Protein AF-0000000070920458 (afdb_homodimer)

Secondary structure (DSSP, 8-state):
----------------------EEEEEEEEEEEEEEE-TTS---TT-EEEEE-TT-SS-SEEEE--TTSEEEE--SSSEEEEEEEE-TTS-EEEEEEEEPTTTS----TTTTTS-HHHHHHHHHHHHHHHHHHHHHHHHHHHHHHH-/----------------------EEEEEEEEEEEEEEE-TTS---TT-EEEEE-TT-SS-SEEEE--TTSEEEE--SSSEEEEEEEE-TTS-EEEEEEEEPTTTS----TTTTTS-HHHHHHHHHHHHHHHHHHHHHHHHHHHHHHH-

Solvent-accessible surface area (backbone atoms only — not comparable to full-atom values): 16611 Å² total; per-residue (Å²): 136,82,77,75,76,74,75,73,72,69,72,71,68,64,70,69,72,68,72,70,57,53,42,75,51,63,42,78,40,55,22,43,34,37,37,46,26,36,88,86,64,49,52,63,57,60,28,41,36,38,30,27,44,57,93,47,89,57,65,40,32,44,34,30,23,14,77,85,24,38,45,55,42,64,72,92,65,57,38,54,28,38,40,36,36,49,40,93,89,69,47,57,37,71,48,77,43,79,41,52,79,78,68,53,63,67,73,55,82,85,65,53,67,51,46,68,64,45,42,49,46,45,44,50,45,48,50,50,46,49,52,47,50,51,51,50,51,51,51,52,52,53,52,59,66,74,100,134,83,76,77,76,74,74,73,72,69,72,69,70,65,70,70,73,69,72,68,56,52,42,75,49,65,43,79,41,57,22,43,35,36,37,46,26,37,87,86,64,52,51,62,57,60,29,43,36,39,29,26,45,58,92,47,89,58,66,40,32,44,33,29,23,14,77,84,24,38,46,56,42,64,71,93,64,57,40,54,28,38,40,37,37,48,39,94,87,69,48,58,37,73,47,77,42,77,43,54,80,77,68,53,66,64,71,56,82,83,66,56,70,50,45,70,64,45,42,50,47,45,46,50,46,48,50,50,46,49,50,47,50,52,50,50,51,51,51,52,51,53,53,57,65,73,100

Foldseek 3Di:
DPPPPPPPPPPPPPPPPVVVDDDDADFDWDKDKDADADPVRHAQFQFKKFKADDPGPDGPDIGGQHPVRMDIDADPDFAWMWMKTAHPVGDIDIDIDGGDDPPTPPPPPPPGRQPPVSVVVVVVVVVVVVVVVVVVVVVVVVVVVVD/DPPPPPPPPPPPPPPPPVPPDDDDADDDWDKDKDADADPVRHAQFQFKKFKADDPGPDGPDIGGQHPVRMDIDADPDFAWMWMKTAHPVGDIDIDIDGGDDPPTPPPPVPPGRQPPVSVVVVVVVVVVVVVVVVVVVVVVVVVVVVD

Nearest PDB structures (foldseek):
  5vna-assembly3_C  TM=4.886E-01  e=6.283E-01  Homo sapiens
  4fer-assembly1_A  TM=5.953E-01  e=2.212E+00  Bacillus subtilis subsp. subtilis str. 168
  3q48-assembly1_A  TM=4.975E-01  e=2.781E+00  Pseudomonas aeruginosa
  8fia-assembly1_A-2  TM=7.192E-01  e=8.246E+00  Drosophila melanogaster
  8i4t-assembly1_S  TM=3.198E-01  e=6.559E+00  Severe fever with thrombocytopenia syndrome virus

Sequence (294 aa):
MTALALAFAGSMFAPAASAHALLHEWFEGDAVVVQFHFSDGDRPYFESYRVLGPDDSRPFQTGRINAVGEVSFRPDRPGRWRVTVATEDGHGAEARIDVALGSLAVADPGGAGLSQTARLTAGVGYVLGAFGIVALWRLQRARRSRGMTALALAFAGSMFAPAASAHALLHEWFEGDAVVVQFHFSDGDRPYFESYRVLGPDDSRPFQTGRINAVGEVSFRPDRPGRWRVTVATEDGHGAEARIDVALGSLAVADPGGAGLSQTARLTAGVGYVLGAFGIVALWRLQRARRSRG

Radius of gyration: 30.96 Å; Cα contacts (8 Å, |Δi|>4): 472; chains: 2; bounding box: 95×96×85 Å

Structure (mmCIF, N/CA/C/O backbone):
data_AF-0000000070920458-model_v1
#
loop_
_entity.id
_entity.type
_entity.pdbx_description
1 polymer 'ABC transporter permease'
#
loop_
_atom_site.group_PDB
_atom_site.id
_atom_site.type_symbol
_atom_site.label_atom_id
_atom_site.label_alt_id
_atom_site.label_comp_id
_atom_site.label_asym_id
_atom_site.label_entity_id
_atom_site.label_seq_id
_atom_site.pdbx_PDB_ins_code
_atom_site.Cartn_x
_atom_site.Cartn_y
_atom_site.Cartn_z
_atom_site.occupancy
_atom_site.B_iso_or_equiv
_atom_site.auth_seq_id
_atom_site.auth_comp_id
_atom_site.auth_asym_id
_atom_site.auth_atom_id
_atom_site.pdbx_PDB_model_num
ATOM 1 N N . MET A 1 1 ? 38.219 -45.656 -45.938 1 39.41 1 MET A N 1
ATOM 2 C CA . MET A 1 1 ? 37.438 -45.75 -44.688 1 39.41 1 MET A CA 1
ATOM 3 C C . MET A 1 1 ? 37.25 -44.375 -44.062 1 39.41 1 MET A C 1
ATOM 5 O O . MET A 1 1 ? 38.125 -43.875 -43.344 1 39.41 1 MET A O 1
ATOM 9 N N . THR A 1 2 ? 36.75 -43.375 -44.969 1 48.03 2 THR A N 1
ATOM 10 C CA . THR A 1 2 ? 36.406 -42 -44.625 1 48.03 2 THR A CA 1
ATOM 11 C C . THR A 1 2 ? 35.375 -41.938 -43.5 1 48.03 2 THR A C 1
ATOM 13 O O . THR A 1 2 ? 34.25 -42.438 -43.656 1 48.03 2 THR A O 1
ATOM 16 N N . ALA A 1 3 ? 35.875 -42.031 -42.219 1 47.25 3 ALA A N 1
ATOM 17 C CA . ALA A 1 3 ? 35.094 -41.875 -41 1 47.25 3 ALA A CA 1
ATOM 18 C C . ALA A 1 3 ? 34.312 -40.562 -41 1 47.25 3 ALA A C 1
ATOM 20 O O . ALA A 1 3 ? 34.906 -39.5 -41.094 1 47.25 3 ALA A O 1
ATOM 21 N N . LEU A 1 4 ? 33.125 -40.594 -41.625 1 47.03 4 LEU A N 1
ATOM 22 C CA . LEU A 1 4 ? 32.125 -39.5 -41.5 1 47.03 4 LEU A CA 1
ATOM 23 C C . LEU A 1 4 ? 31.844 -39.219 -40.031 1 47.03 4 LEU A C 1
ATOM 25 O O . LEU A 1 4 ? 31.375 -40.062 -39.281 1 47.03 4 LEU A O 1
ATOM 29 N N . ALA A 1 5 ? 32.719 -38.406 -39.375 1 49.28 5 ALA A N 1
ATOM 30 C CA . ALA A 1 5 ? 32.469 -37.844 -38.062 1 49.28 5 ALA A CA 1
ATOM 31 C C . ALA A 1 5 ? 31.078 -37.188 -38 1 49.28 5 ALA A C 1
ATOM 33 O O . ALA A 1 5 ? 30.812 -36.219 -38.688 1 49.28 5 ALA A O 1
ATOM 34 N N . LEU A 1 6 ? 29.984 -38 -37.844 1 46.66 6 LEU A N 1
ATOM 35 C CA . LEU A 1 6 ? 28.672 -37.469 -37.531 1 46.66 6 LEU A CA 1
ATOM 36 C C . LEU A 1 6 ? 28.719 -36.594 -36.281 1 46.66 6 LEU A C 1
ATOM 38 O O . LEU A 1 6 ? 29.078 -37.062 -35.219 1 46.66 6 LEU A O 1
ATOM 42 N N . ALA A 1 7 ? 29.203 -35.375 -36.438 1 48.03 7 ALA A N 1
ATOM 43 C CA . ALA A 1 7 ? 29.047 -34.344 -35.406 1 48.03 7 ALA A CA 1
ATOM 44 C C . ALA A 1 7 ? 27.609 -34.344 -34.875 1 48.03 7 ALA A C 1
ATOM 46 O O . ALA A 1 7 ? 26.656 -34.094 -35.594 1 48.03 7 ALA A O 1
ATOM 47 N N . PHE A 1 8 ? 27.344 -35.344 -33.906 1 46.91 8 PHE A N 1
ATOM 48 C CA . PHE A 1 8 ? 26.109 -35.281 -33.125 1 46.91 8 PHE A CA 1
ATOM 49 C C . PHE A 1 8 ? 25.938 -33.875 -32.562 1 46.91 8 PHE A C 1
ATOM 51 O O . PHE A 1 8 ? 26.688 -33.469 -31.688 1 46.91 8 PHE A O 1
ATOM 58 N N . ALA A 1 9 ? 25.578 -32.906 -33.406 1 47.91 9 ALA A N 1
ATOM 59 C CA . ALA A 1 9 ? 25.078 -31.625 -32.875 1 47.91 9 ALA A CA 1
ATOM 60 C C . ALA A 1 9 ? 24.078 -31.875 -31.734 1 47.91 9 ALA A C 1
ATOM 62 O O . ALA A 1 9 ? 22.969 -32.344 -31.969 1 47.91 9 ALA A O 1
ATOM 63 N N . GLY A 1 10 ? 24.609 -32.469 -30.641 1 45.69 10 GLY A N 1
ATOM 64 C CA . GLY A 1 10 ? 23.75 -32.438 -29.469 1 45.69 10 GLY A CA 1
ATOM 65 C C . GLY A 1 10 ? 22.922 -31.156 -29.375 1 45.69 10 GLY A C 1
ATOM 66 O O . GLY A 1 10 ? 23.469 -30.047 -29.281 1 45.69 10 GLY A O 1
ATOM 67 N N . SER A 1 11 ? 21.812 -31.062 -30.156 1 46.69 11 SER A N 1
ATOM 68 C CA . SER A 1 11 ? 20.812 -30.047 -29.891 1 46.69 11 SER A CA 1
ATOM 69 C C . SER A 1 11 ? 20.656 -29.812 -28.391 1 46.69 11 SER A C 1
ATOM 71 O O . SER A 1 11 ? 20.203 -30.703 -27.656 1 46.69 11 SER A O 1
ATOM 73 N N . MET A 1 12 ? 21.688 -29.25 -27.797 1 47.66 12 MET A N 1
ATOM 74 C CA . MET A 1 12 ? 21.438 -28.75 -26.453 1 47.66 12 MET A CA 1
ATOM 75 C C . MET A 1 12 ? 20.047 -28.156 -26.344 1 47.66 12 MET A C 1
ATOM 77 O O . MET A 1 12 ? 19.766 -27.109 -26.938 1 47.66 12 MET A O 1
ATOM 81 N N . PHE A 1 13 ? 19 -28.969 -26.344 1 44.72 13 PHE A N 1
ATOM 82 C CA . PHE A 1 13 ? 17.719 -28.484 -25.891 1 44.72 13 PHE A CA 1
ATOM 83 C C . PHE A 1 13 ? 17.875 -27.516 -24.719 1 44.72 13 PHE A C 1
ATOM 85 O O . PHE A 1 13 ? 18.281 -27.906 -23.625 1 44.72 13 PHE A O 1
ATOM 92 N N . ALA A 1 14 ? 18.391 -26.375 -25 1 50.16 14 ALA A N 1
ATOM 93 C CA . ALA A 1 14 ? 18.188 -25.406 -23.922 1 50.16 14 ALA A CA 1
ATOM 94 C C . ALA A 1 14 ? 16.844 -25.609 -23.25 1 50.16 14 ALA A C 1
ATOM 96 O O . ALA A 1 14 ? 15.812 -25.75 -23.906 1 50.16 14 ALA A O 1
ATOM 97 N N . PRO A 1 15 ? 16.828 -26.281 -22.109 1 46.09 15 PRO A N 1
ATOM 98 C CA . PRO A 1 15 ? 15.516 -26.312 -21.438 1 46.09 15 PRO A CA 1
ATOM 99 C C . PRO A 1 15 ? 14.719 -25.031 -21.688 1 46.09 15 PRO A C 1
ATOM 101 O O . PRO A 1 15 ? 15.297 -23.969 -21.891 1 46.09 15 PRO A O 1
ATOM 104 N N . ALA A 1 16 ? 13.695 -25.047 -22.469 1 44.69 16 ALA A N 1
ATOM 105 C CA . ALA A 1 16 ? 12.719 -23.953 -22.438 1 44.69 16 ALA A CA 1
ATOM 106 C C . ALA A 1 16 ? 12.75 -23.219 -21.109 1 44.69 16 ALA A C 1
ATOM 108 O O . ALA A 1 16 ? 12.641 -23.844 -20.047 1 44.69 16 ALA A O 1
ATOM 109 N N . ALA A 1 17 ? 13.648 -22.422 -20.891 1 47.38 17 ALA A N 1
ATOM 110 C CA . ALA A 1 17 ? 13.422 -21.547 -19.734 1 47.38 17 ALA A CA 1
ATOM 111 C C . ALA A 1 17 ? 11.938 -21.453 -19.406 1 47.38 17 ALA A C 1
ATOM 113 O O . ALA A 1 17 ? 11.172 -20.859 -20.156 1 47.38 17 ALA A O 1
ATOM 114 N N . SER A 1 18 ? 11.234 -22.516 -19.234 1 46.38 18 SER A N 1
ATOM 115 C CA . SER A 1 18 ? 9.859 -22.438 -18.75 1 46.38 18 SER A CA 1
ATOM 116 C C . SER A 1 18 ? 9.617 -21.125 -17.984 1 46.38 18 SER A C 1
ATOM 118 O O . SER A 1 18 ? 10.141 -20.953 -16.891 1 46.38 18 SER A O 1
ATOM 120 N N . ALA A 1 19 ? 9.75 -20.062 -18.625 1 52.66 19 ALA A N 1
ATOM 121 C CA . ALA A 1 19 ? 9.383 -18.797 -18 1 52.66 19 ALA A CA 1
ATOM 122 C C . ALA A 1 19 ? 8.219 -18.984 -17.031 1 52.66 19 ALA A C 1
ATOM 124 O O . ALA A 1 19 ? 7.113 -19.328 -17.438 1 52.66 19 ALA A O 1
ATOM 125 N N . HIS A 1 20 ? 8.508 -19.672 -15.953 1 64.12 20 HIS A N 1
ATOM 126 C CA . HIS A 1 20 ? 7.484 -19.766 -14.922 1 64.12 20 HIS A CA 1
ATOM 127 C C . HIS A 1 20 ? 6.703 -18.469 -14.789 1 64.12 20 HIS A C 1
ATOM 129 O O . HIS A 1 20 ? 7.293 -17.391 -14.609 1 64.12 20 HIS A O 1
ATOM 135 N N . ALA A 1 21 ? 5.648 -18.438 -15.32 1 78.94 21 ALA A N 1
ATOM 136 C CA . ALA A 1 21 ? 4.727 -17.297 -15.352 1 78.94 21 ALA A CA 1
ATOM 137 C C . ALA A 1 21 ? 4.395 -16.828 -13.938 1 78.94 21 ALA A C 1
ATOM 139 O O . ALA A 1 21 ? 4.191 -17.641 -13.031 1 78.94 21 ALA A O 1
ATOM 140 N N . LEU A 1 22 ? 4.727 -15.641 -13.586 1 87.69 22 LEU A N 1
ATOM 141 C CA . LEU A 1 22 ? 4.234 -14.992 -12.383 1 87.69 22 LEU A CA 1
ATOM 142 C C . LEU A 1 22 ? 2.768 -14.602 -12.531 1 87.69 22 LEU A C 1
ATOM 144 O O . LEU A 1 22 ? 2.43 -13.75 -13.359 1 87.69 22 LEU A O 1
ATOM 148 N N . LEU A 1 23 ? 1.897 -15.367 -11.836 1 89.69 23 LEU A N 1
ATOM 149 C CA . LEU A 1 23 ? 0.453 -15.164 -11.859 1 89.69 23 LEU A CA 1
ATOM 150 C C . LEU A 1 23 ? 0.035 -14.133 -10.82 1 89.69 23 LEU A C 1
ATOM 152 O O . LEU A 1 23 ? 0.834 -13.75 -9.961 1 89.69 23 LEU A O 1
ATOM 156 N N . HIS A 1 24 ? -1.209 -13.648 -11.023 1 92.69 24 HIS A N 1
ATOM 157 C CA . HIS A 1 24 ? -1.67 -12.656 -10.055 1 92.69 24 HIS A CA 1
ATOM 158 C C . HIS A 1 24 ? -3.186 -12.711 -9.891 1 92.69 24 HIS A C 1
ATOM 160 O O . HIS A 1 24 ? -3.891 -13.211 -10.773 1 92.69 24 HIS A O 1
ATOM 166 N N . GLU A 1 25 ? -3.629 -12.312 -8.711 1 92.44 25 GLU A N 1
ATOM 167 C CA . GLU A 1 25 ? -5.012 -11.969 -8.391 1 92.44 25 GLU A CA 1
ATOM 168 C C . GLU A 1 25 ? -5.098 -10.648 -7.629 1 92.44 25 GLU A C 1
ATOM 170 O O . GLU A 1 25 ? -4.109 -10.203 -7.047 1 92.44 25 GLU A O 1
ATOM 175 N N . TRP A 1 26 ? -6.277 -10.031 -7.816 1 92.94 26 TRP A N 1
ATOM 176 C CA . TRP A 1 26 ? -6.426 -8.781 -7.082 1 92.94 26 TRP A CA 1
ATOM 177 C C . TRP A 1 26 ? -7.828 -8.648 -6.504 1 92.94 26 TRP A C 1
ATOM 179 O O . TRP A 1 26 ? -8.766 -9.297 -6.984 1 92.94 26 TRP A O 1
ATOM 189 N N . PHE A 1 27 ? -7.914 -7.852 -5.371 1 89.12 27 PHE A N 1
ATOM 190 C CA . PHE A 1 27 ? -9.188 -7.523 -4.734 1 89.12 27 PHE A CA 1
ATOM 191 C C . PHE A 1 27 ? -9.109 -6.168 -4.039 1 89.12 27 PHE A C 1
ATOM 193 O O . PHE A 1 27 ? -8.031 -5.586 -3.918 1 89.12 27 PHE A O 1
ATOM 200 N N . GLU A 1 28 ? -10.211 -5.656 -3.732 1 86.81 28 GLU A N 1
ATOM 201 C CA . GLU A 1 28 ? -10.266 -4.469 -2.887 1 86.81 28 GLU A CA 1
ATOM 202 C C . GLU A 1 28 ? -10.336 -4.844 -1.41 1 86.81 28 GLU A C 1
ATOM 204 O O . GLU A 1 28 ? -11.047 -5.777 -1.037 1 86.81 28 GLU A O 1
ATOM 209 N N . GLY A 1 29 ? -9.508 -4.176 -0.603 1 84.94 29 GLY A N 1
ATOM 210 C CA . GLY A 1 29 ? -9.5 -4.441 0.827 1 84.94 29 GLY A CA 1
ATOM 211 C C . GLY A 1 29 ? -9.148 -3.223 1.657 1 84.94 29 GLY A C 1
ATOM 212 O O . GLY A 1 29 ? -8.742 -2.193 1.115 1 84.94 29 GLY A O 1
ATOM 213 N N . ASP A 1 30 ? -9.312 -3.428 2.973 1 85.94 30 ASP A N 1
ATOM 214 C CA . ASP A 1 30 ? -8.969 -2.342 3.887 1 85.94 30 ASP A CA 1
ATOM 215 C C . ASP A 1 30 ? -7.461 -2.252 4.09 1 85.94 30 ASP A C 1
ATOM 217 O O . ASP A 1 30 ? -6.773 -3.273 4.145 1 85.94 30 ASP A O 1
ATOM 221 N N . ALA A 1 31 ? -7.016 -1.079 4.211 1 93.12 31 ALA A N 1
ATOM 222 C CA . ALA A 1 31 ? -5.605 -0.804 4.477 1 93.12 31 ALA A CA 1
ATOM 223 C C . ALA A 1 31 ? -5.449 0.364 5.445 1 93.12 31 ALA A C 1
ATOM 225 O O . ALA A 1 31 ? -6.375 1.154 5.633 1 93.12 31 ALA A O 1
ATOM 226 N N . VAL A 1 32 ? -4.34 0.34 6.09 1 95.25 32 VAL A N 1
ATOM 227 C CA . VAL A 1 32 ? -3.924 1.526 6.828 1 95.25 32 VAL A CA 1
ATOM 228 C C . VAL A 1 32 ? -3.297 2.539 5.875 1 95.25 32 VAL A C 1
ATOM 230 O O . VAL A 1 32 ? -2.486 2.178 5.02 1 95.25 32 VAL A O 1
ATOM 233 N N . VAL A 1 33 ? -3.734 3.768 6.004 1 94.81 33 VAL A N 1
ATOM 234 C CA . VAL A 1 33 ? -3.189 4.859 5.203 1 94.81 33 VAL A CA 1
ATOM 235 C C . VAL A 1 33 ? -2.547 5.898 6.117 1 94.81 33 VAL A C 1
ATOM 237 O O . VAL A 1 33 ? -3.184 6.391 7.051 1 94.81 33 VAL A O 1
ATOM 240 N N . VAL A 1 34 ? -1.249 6.191 5.875 1 96.69 34 VAL A N 1
ATOM 241 C CA . VAL A 1 34 ? -0.52 7.199 6.641 1 96.69 34 VAL A CA 1
ATOM 242 C C . VAL A 1 34 ? -0.13 8.359 5.727 1 96.69 34 VAL A C 1
ATOM 244 O O . VAL A 1 34 ? 0.408 8.148 4.641 1 96.69 34 VAL A O 1
ATOM 247 N N . GLN A 1 35 ? -0.446 9.555 6.18 1 95 35 GLN A N 1
ATOM 248 C CA . GLN A 1 35 ? -0.041 10.773 5.48 1 95 35 GLN A CA 1
ATOM 249 C C . GLN A 1 35 ? 0.992 11.555 6.289 1 95 35 GLN A C 1
ATOM 251 O O . GLN A 1 35 ? 0.777 11.836 7.469 1 95 35 GLN A O 1
ATOM 256 N N . PHE A 1 36 ? 2.123 11.812 5.617 1 92.38 36 PHE A N 1
ATOM 257 C CA . PHE A 1 36 ? 3.164 12.625 6.23 1 92.38 36 PHE A CA 1
ATOM 258 C C . PHE A 1 36 ? 3.191 14.023 5.613 1 92.38 36 PHE A C 1
ATOM 260 O O . PHE A 1 36 ? 2.955 14.18 4.414 1 92.38 36 PHE A O 1
ATOM 267 N N . HIS A 1 37 ? 3.465 14.953 6.461 1 90.81 37 HIS A N 1
ATOM 268 C CA . HIS A 1 37 ? 3.588 16.312 5.945 1 90.81 37 HIS A CA 1
ATOM 269 C C . HIS A 1 37 ? 4.473 17.172 6.852 1 90.81 37 HIS A C 1
ATOM 271 O O . HIS A 1 37 ? 4.605 16.875 8.039 1 90.81 37 HIS A O 1
ATOM 277 N N . PHE A 1 38 ? 5.109 18.125 6.23 1 89.75 38 PHE A N 1
ATOM 278 C CA . PHE A 1 38 ? 5.855 19.125 6.984 1 89.75 38 PHE A CA 1
ATOM 279 C C . PHE A 1 38 ? 4.918 20.188 7.555 1 89.75 38 PHE A C 1
ATOM 281 O O . PHE A 1 38 ? 3.715 20.172 7.289 1 89.75 38 PHE A O 1
ATOM 288 N N . SER A 1 39 ? 5.523 21.031 8.367 1 86.19 39 SER A N 1
ATOM 289 C CA . SER A 1 39 ? 4.723 22.047 9.039 1 86.19 39 SER A CA 1
ATOM 290 C C . SER A 1 39 ? 4.102 23.016 8.039 1 86.19 39 SER A C 1
ATOM 292 O O . SER A 1 39 ? 3.035 23.578 8.289 1 86.19 39 SER A O 1
ATOM 294 N N . ASP A 1 40 ? 4.668 23.156 6.895 1 87.88 40 ASP A N 1
ATOM 295 C CA . ASP A 1 40 ? 4.168 24.078 5.875 1 87.88 40 ASP A CA 1
ATOM 296 C C . ASP A 1 40 ? 3.174 23.391 4.953 1 87.88 40 ASP A C 1
ATOM 298 O O . ASP A 1 40 ? 2.652 24 4.016 1 87.88 40 ASP A O 1
ATOM 302 N N . GLY A 1 41 ? 2.918 22.094 5.133 1 90.12 41 GLY A N 1
ATOM 303 C CA . GLY A 1 41 ? 1.944 21.359 4.34 1 90.12 41 GLY A CA 1
ATOM 304 C C . GLY A 1 41 ? 2.576 20.531 3.238 1 90.12 41 GLY A C 1
ATOM 305 O O . GLY A 1 41 ? 1.916 19.672 2.643 1 90.12 41 GLY A O 1
ATOM 306 N N . ASP A 1 42 ? 3.879 20.828 3.012 1 91.31 42 ASP A N 1
ATOM 307 C CA . ASP A 1 42 ? 4.578 20.031 2.004 1 91.31 42 ASP A CA 1
ATOM 308 C C . ASP A 1 42 ? 4.672 18.562 2.422 1 91.31 42 ASP A C 1
ATOM 310 O O . ASP A 1 42 ? 4.633 18.25 3.613 1 91.31 42 ASP A O 1
ATOM 314 N N . ARG A 1 43 ? 4.738 17.703 1.396 1 93.75 43 ARG A N 1
ATOM 315 C CA . ARG A 1 43 ? 4.793 16.281 1.668 1 93.75 43 ARG A CA 1
ATOM 316 C C . ARG A 1 43 ? 6.102 15.672 1.168 1 93.75 43 ARG A C 1
ATOM 318 O O . ARG A 1 43 ? 6.668 16.141 0.178 1 93.75 43 ARG A O 1
ATOM 325 N N . PRO A 1 44 ? 6.59 14.648 1.794 1 94.88 44 PRO A N 1
ATOM 326 C CA . PRO A 1 44 ? 7.84 14.008 1.379 1 94.88 44 PRO A CA 1
ATOM 327 C C . PRO A 1 44 ? 7.633 12.969 0.279 1 94.88 44 PRO A C 1
ATOM 329 O O . PRO A 1 44 ? 7.895 11.781 0.489 1 94.88 44 PRO A O 1
ATOM 332 N N . TYR A 1 45 ? 7.262 13.453 -0.886 1 96.12 45 TYR A N 1
ATOM 333 C CA . TYR A 1 45 ? 6.992 12.578 -2.02 1 96.12 45 TYR A CA 1
ATOM 334 C C . TYR A 1 45 ? 8.203 11.711 -2.338 1 96.12 45 TYR A C 1
ATOM 336 O O . TYR A 1 45 ? 9.344 12.188 -2.328 1 96.12 45 TYR A O 1
ATOM 344 N N . PHE A 1 46 ? 7.945 10.422 -2.467 1 97.06 46 PHE A N 1
ATOM 345 C CA . PHE A 1 46 ? 8.891 9.445 -3.014 1 97.06 46 PHE A CA 1
ATOM 346 C C . PHE A 1 46 ? 10.078 9.258 -2.08 1 97.06 46 PHE A C 1
ATOM 348 O O . PHE A 1 46 ? 11.125 8.758 -2.492 1 97.06 46 PHE A O 1
ATOM 355 N N . GLU A 1 47 ? 10.008 9.758 -0.85 1 96.88 47 GLU A N 1
ATOM 356 C CA . GLU A 1 47 ? 11 9.406 0.166 1 96.88 47 GLU A CA 1
ATOM 357 C C . GLU A 1 47 ? 10.805 7.973 0.654 1 96.88 47 GLU A C 1
ATOM 359 O O . GLU A 1 47 ? 9.68 7.453 0.639 1 96.88 47 GLU A O 1
ATOM 364 N N . SER A 1 48 ? 11.875 7.367 1.155 1 97.19 48 SER A N 1
ATOM 365 C CA . SER A 1 48 ? 11.844 5.965 1.556 1 97.19 48 SER A CA 1
ATOM 366 C C . SER A 1 48 ? 11.094 5.777 2.869 1 97.19 48 SER A C 1
ATOM 368 O O . SER A 1 48 ? 11.188 6.621 3.766 1 97.19 48 SER A O 1
ATOM 370 N N . TYR A 1 49 ? 10.391 4.652 2.949 1 98.19 49 TYR A N 1
ATOM 371 C CA . TYR A 1 49 ? 9.75 4.285 4.207 1 98.19 49 TYR A CA 1
ATOM 372 C C . TYR A 1 49 ? 9.898 2.793 4.48 1 98.19 49 TYR A C 1
ATOM 374 O O . TYR A 1 49 ? 10.227 2.021 3.576 1 98.19 49 TYR A O 1
ATOM 382 N N . ARG A 1 50 ? 9.719 2.412 5.73 1 98.38 50 ARG A N 1
ATOM 383 C CA . ARG A 1 50 ? 9.609 1.036 6.203 1 98.38 50 ARG A CA 1
ATOM 384 C C . ARG A 1 50 ? 8.391 0.867 7.109 1 98.38 50 ARG A C 1
ATOM 386 O O . ARG A 1 50 ? 8.07 1.757 7.902 1 98.38 50 ARG A O 1
ATOM 393 N N . VAL A 1 51 ? 7.746 -0.242 6.934 1 98.75 51 VAL A N 1
ATOM 394 C CA . VAL A 1 51 ? 6.664 -0.646 7.824 1 98.75 51 VAL A CA 1
ATOM 395 C C . VAL A 1 51 ? 7.09 -1.862 8.641 1 98.75 51 VAL A C 1
ATOM 397 O O . VAL A 1 51 ? 7.48 -2.889 8.078 1 98.75 51 VAL A O 1
ATOM 400 N N . LEU A 1 52 ? 7.02 -1.727 9.961 1 98.62 52 LEU A N 1
ATOM 401 C CA . LEU A 1 52 ? 7.332 -2.824 10.867 1 98.62 52 LEU A CA 1
ATOM 402 C C . LEU A 1 52 ? 6.086 -3.277 11.625 1 98.62 52 LEU A C 1
ATOM 404 O O . LEU A 1 52 ? 5.348 -2.453 12.164 1 98.62 52 LEU A O 1
ATOM 408 N N . GLY A 1 53 ? 5.852 -4.59 11.547 1 97.75 53 GLY A N 1
ATOM 409 C CA . GLY A 1 53 ? 4.754 -5.145 12.336 1 97.75 53 GLY A CA 1
ATOM 410 C C . GLY A 1 53 ? 5.074 -5.258 13.812 1 97.75 53 GLY A C 1
ATOM 411 O O . GLY A 1 53 ? 6.207 -5.008 14.227 1 97.75 53 GLY A O 1
ATOM 412 N N . PRO A 1 54 ? 3.965 -5.652 14.57 1 97.44 54 PRO A N 1
ATOM 413 C CA . PRO A 1 54 ? 4.176 -5.82 16 1 97.44 54 PRO A CA 1
ATOM 414 C C . PRO A 1 54 ? 5.332 -6.766 16.328 1 97.44 54 PRO A C 1
ATOM 416 O O . PRO A 1 54 ? 5.363 -7.895 15.836 1 97.44 54 PRO A O 1
ATOM 419 N N . ASP A 1 55 ? 6.391 -6.281 17.031 1 95.56 55 ASP A N 1
ATOM 420 C CA . ASP A 1 55 ? 7.512 -7.051 17.562 1 95.56 55 ASP A CA 1
ATOM 421 C C . ASP A 1 55 ? 8.453 -7.5 16.453 1 95.56 55 ASP A C 1
ATOM 423 O O . ASP A 1 55 ? 9.273 -8.398 16.656 1 95.56 55 ASP A O 1
ATOM 427 N N . ASP A 1 56 ? 8.219 -6.988 15.32 1 96.81 56 ASP A N 1
ATOM 428 C CA . ASP A 1 56 ? 9.102 -7.363 14.219 1 96.81 56 ASP A CA 1
ATOM 429 C C . ASP A 1 56 ? 10.406 -6.57 14.266 1 96.81 56 ASP A C 1
ATOM 431 O O . ASP A 1 56 ? 10.406 -5.383 14.594 1 96.81 56 ASP A O 1
ATOM 435 N N . SER A 1 57 ? 11.461 -7.176 13.852 1 96.56 57 SER A N 1
ATOM 436 C CA . SER A 1 57 ? 12.742 -6.504 13.68 1 96.56 57 SER A CA 1
ATOM 437 C C . SER A 1 57 ? 13.023 -6.234 12.203 1 96.56 57 SER A C 1
ATOM 439 O O . SER A 1 57 ? 13.828 -5.363 11.867 1 96.56 57 SER A O 1
ATOM 441 N N . ARG A 1 58 ? 12.422 -7.062 11.398 1 97.5 58 ARG A N 1
ATOM 442 C CA . ARG A 1 58 ? 12.547 -6.859 9.953 1 97.5 58 ARG A CA 1
ATOM 443 C C . ARG A 1 58 ? 11.289 -6.203 9.383 1 97.5 58 ARG A C 1
ATOM 445 O O . ARG A 1 58 ? 10.18 -6.484 9.828 1 97.5 58 ARG A O 1
ATOM 452 N N . PRO A 1 59 ? 11.508 -5.434 8.383 1 98.56 59 PRO A N 1
ATOM 453 C CA . PRO A 1 59 ? 10.344 -4.738 7.836 1 98.56 59 PRO A CA 1
ATOM 454 C C . PRO A 1 59 ? 9.344 -5.695 7.184 1 98.56 59 PRO A C 1
ATOM 456 O O . PRO A 1 59 ? 9.742 -6.66 6.531 1 98.56 59 PRO A O 1
ATOM 459 N N . PHE A 1 60 ? 8.109 -5.5 7.457 1 98.38 60 PHE A N 1
ATOM 460 C CA . PHE A 1 60 ? 6.969 -6.133 6.805 1 98.38 60 PHE A CA 1
ATOM 461 C C . PHE A 1 60 ? 6.828 -5.645 5.371 1 98.38 60 PHE A C 1
ATOM 463 O O . PHE A 1 60 ? 6.449 -6.41 4.48 1 98.38 60 PHE A O 1
ATOM 470 N N . GLN A 1 61 ? 7.117 -4.363 5.133 1 98.44 61 GLN A N 1
ATOM 471 C CA . GLN A 1 61 ? 6.957 -3.666 3.859 1 98.44 61 GLN A CA 1
ATOM 472 C C . GLN A 1 61 ? 7.938 -2.504 3.744 1 98.44 61 GLN A C 1
ATOM 474 O O . GLN A 1 61 ? 8.156 -1.771 4.711 1 98.44 61 GLN A O 1
ATOM 479 N N . THR A 1 62 ? 8.531 -2.346 2.541 1 98.56 62 THR A N 1
ATOM 480 C CA . THR A 1 62 ? 9.344 -1.175 2.232 1 98.56 62 THR A CA 1
ATOM 481 C C . THR A 1 62 ? 8.906 -0.542 0.914 1 98.56 62 THR A C 1
ATOM 483 O O . THR A 1 62 ? 8.344 -1.219 0.053 1 98.56 62 THR A O 1
ATOM 486 N N . GLY A 1 63 ? 9.117 0.735 0.8 1 98.31 63 GLY A N 1
ATOM 487 C CA . GLY A 1 63 ? 8.773 1.465 -0.409 1 98.31 63 GLY A CA 1
ATOM 488 C C . GLY A 1 63 ? 9.117 2.939 -0.337 1 98.31 63 GLY A C 1
ATOM 489 O O . GLY A 1 63 ? 10 3.338 0.43 1 98.31 63 GLY A O 1
ATOM 490 N N . ARG A 1 64 ? 8.523 3.654 -1.29 1 98.25 64 ARG A N 1
ATOM 491 C CA . ARG A 1 64 ? 8.586 5.113 -1.29 1 98.25 64 ARG A CA 1
ATOM 492 C C . ARG A 1 64 ? 7.199 5.723 -1.13 1 98.25 64 ARG A C 1
ATOM 494 O O . ARG A 1 64 ? 6.219 5.191 -1.653 1 98.25 64 ARG A O 1
ATOM 501 N N . ILE A 1 65 ? 7.18 6.781 -0.362 1 98 65 ILE A N 1
ATOM 502 C CA . ILE A 1 65 ? 5.926 7.523 -0.267 1 98 65 ILE A CA 1
ATOM 503 C C . ILE A 1 65 ? 5.41 7.848 -1.667 1 98 65 ILE A C 1
ATOM 505 O O . ILE A 1 65 ? 6.18 8.25 -2.541 1 98 65 ILE A O 1
ATOM 509 N N . ASN A 1 66 ? 4.113 7.648 -1.878 1 98.19 66 ASN A N 1
ATOM 510 C CA . ASN A 1 66 ? 3.602 7.664 -3.244 1 98.19 66 ASN A CA 1
ATOM 511 C C . ASN A 1 66 ? 3.391 9.094 -3.748 1 98.19 66 ASN A C 1
ATOM 513 O O . ASN A 1 66 ? 3.754 10.055 -3.07 1 98.19 66 ASN A O 1
ATOM 517 N N . ALA A 1 67 ? 2.803 9.234 -4.93 1 97.56 67 ALA A N 1
ATOM 518 C CA . ALA A 1 67 ? 2.727 10.492 -5.664 1 97.56 67 ALA A CA 1
ATOM 519 C C . ALA A 1 67 ? 1.737 11.453 -5.008 1 97.56 67 ALA A C 1
ATOM 521 O O . ALA A 1 67 ? 1.706 12.641 -5.332 1 97.56 67 ALA A O 1
ATOM 522 N N . VAL A 1 68 ? 0.925 10.914 -4.094 1 95.38 68 VAL A N 1
ATOM 523 C CA . VAL A 1 68 ? -0.009 11.805 -3.414 1 95.38 68 VAL A CA 1
ATOM 524 C C . VAL A 1 68 ? 0.385 11.938 -1.946 1 95.38 68 VAL A C 1
ATOM 526 O O . VAL A 1 68 ? -0.401 12.43 -1.13 1 95.38 68 VAL A O 1
ATOM 529 N N . GLY A 1 69 ? 1.547 11.414 -1.578 1 95.88 69 GLY A N 1
ATOM 530 C CA . GLY A 1 69 ? 2.113 11.648 -0.26 1 95.88 69 GLY A CA 1
ATOM 531 C C . GLY A 1 69 ? 1.617 10.664 0.786 1 95.88 69 GLY A C 1
ATOM 532 O O . GLY A 1 69 ? 1.49 11.016 1.962 1 95.88 69 GLY A O 1
ATOM 533 N N . GLU A 1 70 ? 1.311 9.43 0.349 1 96.44 70 GLU A N 1
ATOM 534 C CA . GLU A 1 70 ? 0.725 8.453 1.266 1 96.44 70 GLU A CA 1
ATOM 535 C C . GLU A 1 70 ? 1.55 7.172 1.309 1 96.44 70 GLU A C 1
ATOM 537 O O . GLU A 1 70 ? 2.203 6.812 0.326 1 96.44 70 GLU A O 1
ATOM 542 N N . VAL A 1 71 ? 1.573 6.574 2.488 1 98.06 71 VAL A N 1
ATOM 543 C CA . VAL A 1 71 ? 1.953 5.18 2.67 1 98.06 71 VAL A CA 1
ATOM 544 C C . VAL A 1 71 ? 0.712 4.34 2.961 1 98.06 71 VAL A C 1
ATOM 546 O O . VAL A 1 71 ? -0.068 4.664 3.859 1 98.06 71 VAL A O 1
ATOM 549 N N . SER A 1 72 ? 0.512 3.332 2.17 1 97.56 72 SER A N 1
ATOM 550 C CA . SER A 1 72 ? -0.57 2.4 2.469 1 97.56 72 SER A CA 1
ATOM 551 C C . SER A 1 72 ? -0.036 0.991 2.703 1 97.56 72 SER A C 1
ATOM 553 O O . SER A 1 72 ? 0.909 0.561 2.037 1 97.56 72 SER A O 1
ATOM 555 N N . PHE A 1 73 ? -0.633 0.292 3.684 1 97.62 73 PHE A N 1
ATOM 556 C CA . PHE A 1 73 ? -0.279 -1.099 3.941 1 97.62 73 PHE A CA 1
ATOM 557 C C . PHE A 1 73 ? -1.443 -1.844 4.582 1 97.62 73 PHE A C 1
ATOM 559 O O . PHE A 1 73 ? -2.291 -1.235 5.238 1 97.62 73 PHE A O 1
ATOM 566 N N . ARG A 1 74 ? -1.411 -3.127 4.355 1 95.31 74 ARG A N 1
ATOM 567 C CA . ARG A 1 74 ? -2.412 -4.004 4.957 1 95.31 74 ARG A CA 1
ATOM 568 C C . ARG A 1 74 ? -1.795 -4.867 6.051 1 95.31 74 ARG A C 1
ATOM 570 O O . ARG A 1 74 ? -1.055 -5.809 5.766 1 95.31 74 ARG A O 1
ATOM 577 N N . PRO A 1 75 ? -2.195 -4.559 7.277 1 95.88 75 PRO A N 1
ATOM 578 C CA . PRO A 1 75 ? -1.665 -5.387 8.359 1 95.88 75 PRO A CA 1
ATOM 579 C C . PRO A 1 75 ? -2.129 -6.836 8.281 1 95.88 75 PRO A C 1
ATOM 581 O O . PRO A 1 75 ? -3.273 -7.102 7.898 1 95.88 75 PRO A O 1
ATOM 584 N N . ASP A 1 76 ? -1.298 -7.762 8.719 1 93.19 76 ASP A N 1
ATOM 585 C CA . ASP A 1 76 ? -1.684 -9.172 8.703 1 93.19 76 ASP A CA 1
ATOM 586 C C . ASP A 1 76 ? -2.029 -9.656 10.109 1 93.19 76 ASP A C 1
ATOM 588 O O . ASP A 1 76 ? -2.365 -10.828 10.297 1 93.19 76 ASP A O 1
ATOM 592 N N . ARG A 1 77 ? -1.883 -8.766 11.109 1 94.12 77 ARG A N 1
ATOM 593 C CA . ARG A 1 77 ? -2.193 -9.102 12.492 1 94.12 77 ARG A CA 1
ATOM 594 C C . ARG A 1 77 ? -2.438 -7.836 13.32 1 94.12 77 ARG A C 1
ATOM 596 O O . ARG A 1 77 ? -1.992 -6.75 12.945 1 94.12 77 ARG A O 1
ATOM 603 N N . PRO A 1 78 ? -3.182 -8.031 14.414 1 93.44 78 PRO A N 1
ATOM 604 C CA . PRO A 1 78 ? -3.363 -6.887 15.305 1 93.44 78 PRO A CA 1
ATOM 605 C C . PRO A 1 78 ? -2.092 -6.52 16.062 1 93.44 78 PRO A C 1
ATOM 607 O O . PRO A 1 78 ? -1.161 -7.328 16.141 1 93.44 78 PRO A O 1
ATOM 610 N N . GLY A 1 79 ? -2.057 -5.266 16.609 1 96.31 79 GLY A N 1
ATOM 611 C CA . GLY A 1 79 ? -0.938 -4.812 17.422 1 96.31 79 GLY A CA 1
ATOM 612 C C . GLY A 1 79 ? -0.393 -3.467 17 1 96.31 79 GLY A C 1
ATOM 613 O O . GLY A 1 79 ? -1.017 -2.766 16.203 1 96.31 79 GLY A O 1
ATOM 614 N N . ARG A 1 80 ? 0.736 -3.102 17.625 1 96.75 80 ARG A N 1
ATOM 615 C CA . ARG A 1 80 ? 1.353 -1.811 17.328 1 96.75 80 ARG A CA 1
ATOM 616 C C . ARG A 1 80 ? 2.25 -1.897 16.109 1 96.75 80 ARG A C 1
ATOM 618 O O . ARG A 1 80 ? 3.225 -2.654 16.094 1 96.75 80 ARG A O 1
ATOM 625 N N . TRP A 1 81 ? 1.905 -1.199 15.133 1 97.75 81 TRP A N 1
ATOM 626 C CA . TRP A 1 81 ? 2.688 -1.101 13.906 1 97.75 81 TRP A CA 1
ATOM 627 C C . TRP A 1 81 ? 3.445 0.221 13.844 1 97.75 81 TRP A C 1
ATOM 629 O O . TRP A 1 81 ? 2.988 1.23 14.391 1 97.75 81 TRP A O 1
ATOM 639 N N . ARG A 1 82 ? 4.586 0.164 13.195 1 98.06 82 ARG A N 1
ATOM 640 C CA . ARG A 1 82 ? 5.406 1.362 13.055 1 98.06 82 ARG A CA 1
ATOM 641 C C . ARG A 1 82 ? 5.695 1.651 11.586 1 98.06 82 ARG A C 1
ATOM 643 O O . ARG A 1 82 ? 6.09 0.755 10.836 1 98.06 82 ARG A O 1
ATOM 650 N N . VAL A 1 83 ? 5.41 2.844 11.18 1 98.12 83 VAL A N 1
ATOM 651 C CA . VAL A 1 83 ? 5.812 3.346 9.867 1 98.12 83 VAL A CA 1
ATOM 652 C C . VAL A 1 83 ? 6.91 4.395 10.031 1 98.12 83 VAL A C 1
ATOM 654 O O . VAL A 1 83 ? 6.688 5.445 10.641 1 98.12 83 VAL A O 1
ATOM 657 N N . THR A 1 84 ? 8.07 4.098 9.492 1 96.94 84 THR A N 1
ATOM 658 C CA . THR A 1 84 ? 9.203 5.012 9.609 1 96.94 84 THR A CA 1
ATOM 659 C C . THR A 1 84 ? 9.562 5.617 8.258 1 96.94 84 THR A C 1
ATOM 661 O O . THR A 1 84 ? 9.555 4.922 7.242 1 96.94 84 THR A O 1
ATOM 664 N N . VAL A 1 85 ? 9.758 6.898 8.266 1 96.38 85 VAL A N 1
ATOM 665 C CA . VAL A 1 85 ? 10.172 7.637 7.074 1 96.38 85 VAL A CA 1
ATOM 666 C C . VAL A 1 85 ? 11.539 8.266 7.297 1 96.38 85 VAL A C 1
ATOM 668 O O . VAL A 1 85 ? 11.805 8.836 8.359 1 96.38 85 VAL A O 1
ATOM 671 N N . ALA A 1 86 ? 12.367 8.039 6.383 1 87.56 86 ALA A N 1
ATOM 672 C CA . ALA A 1 86 ? 13.664 8.703 6.336 1 87.56 86 ALA A CA 1
ATOM 673 C C . ALA A 1 86 ? 13.781 9.602 5.109 1 87.56 86 ALA A C 1
ATOM 675 O O . ALA A 1 86 ? 13.75 9.125 3.975 1 87.56 86 ALA A O 1
ATOM 676 N N . THR A 1 87 ? 13.961 10.891 5.391 1 86.5 87 THR A N 1
ATOM 677 C CA . THR A 1 87 ? 14.102 11.789 4.254 1 86.5 87 THR A CA 1
ATOM 678 C C . THR A 1 87 ? 15.57 11.938 3.857 1 86.5 87 THR A C 1
ATOM 680 O O . THR A 1 87 ? 16.469 11.688 4.668 1 86.5 87 THR A O 1
ATOM 683 N N . GLU A 1 88 ? 15.75 12.297 2.645 1 83.19 88 GLU A N 1
ATOM 684 C CA . GLU A 1 88 ? 17.094 12.484 2.113 1 83.19 88 GLU A CA 1
ATOM 685 C C . GLU A 1 88 ? 17.859 13.547 2.9 1 83.19 88 GLU A C 1
ATOM 687 O O . GLU A 1 88 ? 19.078 13.461 3.047 1 83.19 88 GLU A O 1
ATOM 692 N N . ASP A 1 89 ? 17.234 14.539 3.428 1 79.81 89 ASP A N 1
ATOM 693 C CA . ASP A 1 89 ? 17.891 15.633 4.141 1 79.81 89 ASP A CA 1
ATOM 694 C C . ASP A 1 89 ? 18.078 15.289 5.613 1 79.81 89 ASP A C 1
ATOM 696 O O . ASP A 1 89 ? 18.516 16.141 6.402 1 79.81 89 ASP A O 1
ATOM 700 N N . GLY A 1 90 ? 17.797 14.117 5.992 1 76.94 90 GLY A N 1
ATOM 701 C CA . GLY A 1 90 ? 18.109 13.641 7.328 1 76.94 90 GLY A CA 1
ATOM 702 C C . GLY A 1 90 ? 16.953 13.75 8.297 1 76.94 90 GLY A C 1
ATOM 703 O O . GLY A 1 90 ? 17.047 13.336 9.453 1 76.94 90 GLY A O 1
ATOM 704 N N . HIS A 1 91 ? 15.742 14.312 7.762 1 79.38 91 HIS A N 1
ATOM 705 C CA . HIS A 1 91 ? 14.555 14.297 8.617 1 79.38 91 HIS A CA 1
ATOM 706 C C . HIS A 1 91 ? 13.898 12.922 8.633 1 79.38 91 HIS A C 1
ATOM 708 O O . HIS A 1 91 ? 14.047 12.148 7.68 1 79.38 91 HIS A O 1
ATOM 714 N N . GLY A 1 92 ? 13.438 12.57 9.859 1 84.38 92 GLY A N 1
ATOM 715 C CA . GLY A 1 92 ? 12.719 11.312 9.992 1 84.38 92 GLY A CA 1
ATOM 716 C C . GLY A 1 92 ? 11.484 11.422 10.867 1 84.38 92 GLY A C 1
ATOM 717 O O . GLY A 1 92 ? 11.273 12.438 11.531 1 84.38 92 GLY A O 1
ATOM 718 N N . ALA A 1 93 ? 10.594 10.516 10.586 1 90.88 93 ALA A N 1
ATOM 719 C CA . ALA A 1 93 ? 9.391 10.391 11.406 1 90.88 93 ALA A CA 1
ATOM 720 C C . ALA A 1 93 ? 9.008 8.922 11.602 1 90.88 93 ALA A C 1
ATOM 722 O O . ALA A 1 93 ? 9.383 8.062 10.805 1 90.88 93 ALA A O 1
ATOM 723 N N . GLU A 1 94 ? 8.414 8.742 12.711 1 93.88 94 GLU A N 1
ATOM 724 C CA . GLU A 1 94 ? 7.812 7.438 12.984 1 93.88 94 GLU A CA 1
ATOM 725 C C . GLU A 1 94 ? 6.348 7.578 13.391 1 93.88 94 GLU A C 1
ATOM 727 O O . GLU A 1 94 ? 6.027 8.297 14.336 1 93.88 94 GLU A O 1
ATOM 732 N N . ALA A 1 95 ? 5.531 7.004 12.617 1 95.69 95 ALA A N 1
ATOM 733 C CA . ALA A 1 95 ? 4.129 6.867 12.992 1 95.69 95 ALA A CA 1
ATOM 734 C C . ALA A 1 95 ? 3.875 5.539 13.703 1 95.69 95 ALA A C 1
ATOM 736 O O . ALA A 1 95 ? 4.266 4.48 13.203 1 95.69 95 ALA A O 1
ATOM 737 N N . ARG A 1 96 ? 3.277 5.586 14.844 1 96.56 96 ARG A N 1
ATOM 738 C CA . ARG A 1 96 ? 2.871 4.391 15.57 1 96.56 96 ARG A CA 1
ATOM 739 C C . ARG A 1 96 ? 1.36 4.195 15.508 1 96.56 96 ARG A C 1
ATOM 741 O O . ARG A 1 96 ? 0.598 5.078 15.914 1 96.56 96 ARG A O 1
ATOM 748 N N . ILE A 1 97 ? 1 3.061 14.984 1 95.75 97 ILE A N 1
ATOM 749 C CA . ILE A 1 97 ? -0.406 2.783 14.711 1 95.75 97 ILE A CA 1
ATOM 750 C C . ILE A 1 97 ? -0.845 1.533 15.469 1 95.75 97 ILE A C 1
ATOM 752 O O . ILE A 1 97 ? -0.256 0.462 15.305 1 95.75 97 ILE A O 1
ATOM 756 N N . ASP A 1 98 ? -1.9 1.692 16.25 1 94.12 98 ASP A N 1
ATOM 757 C CA . ASP A 1 98 ? -2.467 0.526 16.922 1 94.12 98 ASP A CA 1
ATOM 758 C C . ASP A 1 98 ? -3.59 -0.093 16.094 1 94.12 98 ASP A C 1
ATOM 760 O O . ASP A 1 98 ? -4.66 0.5 15.938 1 94.12 98 ASP A O 1
ATOM 764 N N . VAL A 1 99 ? -3.273 -1.208 15.508 1 93.44 99 VAL A N 1
ATOM 765 C CA . VAL A 1 99 ? -4.262 -1.947 14.734 1 93.44 99 VAL A CA 1
ATOM 766 C C . VAL A 1 99 ? -5.047 -2.881 15.648 1 93.44 99 VAL A C 1
ATOM 768 O O . VAL A 1 99 ? -4.465 -3.707 16.359 1 93.44 99 VAL A O 1
ATOM 771 N N . ALA A 1 100 ? -6.348 -2.664 15.617 1 85.06 100 ALA A N 1
ATOM 772 C CA . ALA A 1 100 ? -7.219 -3.436 16.5 1 85.06 100 ALA A CA 1
ATOM 773 C C . ALA A 1 100 ? -7.52 -4.812 15.906 1 85.06 100 ALA A C 1
ATOM 775 O O . ALA A 1 100 ? -7.438 -5.004 14.695 1 85.06 100 ALA A O 1
ATOM 776 N N . LEU A 1 101 ? -7.828 -5.648 16.844 1 72.19 101 LEU A N 1
ATOM 777 C CA . LEU A 1 101 ? -8.32 -6.949 16.406 1 72.19 101 LEU A CA 1
ATOM 778 C C . LEU A 1 101 ? -9.602 -6.801 15.586 1 72.19 101 LEU A C 1
ATOM 780 O O . LEU A 1 101 ? -10.508 -6.059 15.977 1 72.19 101 LEU A O 1
ATOM 784 N N . GLY A 1 102 ? -9.703 -7.391 14.375 1 63.44 102 GLY A N 1
ATOM 785 C CA . GLY A 1 102 ? -10.922 -7.367 13.586 1 63.44 102 GLY A CA 1
ATOM 786 C C . GLY A 1 102 ? -10.992 -6.188 12.633 1 63.44 102 GLY A C 1
ATOM 787 O O . GLY A 1 102 ? -11.891 -6.117 11.789 1 63.44 102 GLY A O 1
ATOM 788 N N . SER A 1 103 ? -10.289 -5.199 12.82 1 56.72 103 SER A N 1
ATOM 789 C CA . SER A 1 103 ? -10.383 -4.008 11.984 1 56.72 103 SER A CA 1
ATOM 790 C C . SER A 1 103 ? -10.016 -4.312 10.539 1 56.72 103 SER A C 1
ATOM 792 O O . SER A 1 103 ? -10.555 -3.701 9.617 1 56.72 103 SER A O 1
ATOM 794 N N . LEU A 1 104 ? -9.016 -5.059 10.367 1 57.38 104 LEU A N 1
ATOM 795 C CA . LEU A 1 104 ? -8.578 -5.281 8.992 1 57.38 104 LEU A CA 1
ATOM 796 C C . LEU A 1 104 ? -9.039 -6.645 8.492 1 57.38 104 LEU A C 1
ATOM 798 O O . LEU A 1 104 ? -8.828 -7.664 9.156 1 57.38 104 LEU A O 1
ATOM 802 N N . ALA A 1 105 ? -10.32 -6.613 7.805 1 44 105 ALA A N 1
ATOM 803 C CA . ALA A 1 105 ? -10.797 -7.848 7.18 1 44 105 ALA A CA 1
ATOM 804 C C . ALA A 1 105 ? -9.672 -8.531 6.402 1 44 105 ALA A C 1
ATOM 806 O O . ALA A 1 105 ? -9.109 -7.945 5.477 1 44 105 ALA A O 1
ATOM 807 N N . VAL A 1 106 ? -8.953 -9.227 7.102 1 38.97 106 VAL A N 1
ATOM 808 C CA . VAL A 1 106 ? -8.102 -10.141 6.344 1 38.97 106 VAL A CA 1
ATOM 809 C C . VAL A 1 106 ? -8.898 -10.766 5.199 1 38.97 106 VAL A C 1
ATOM 811 O O . VAL A 1 106 ? -9.898 -11.445 5.434 1 38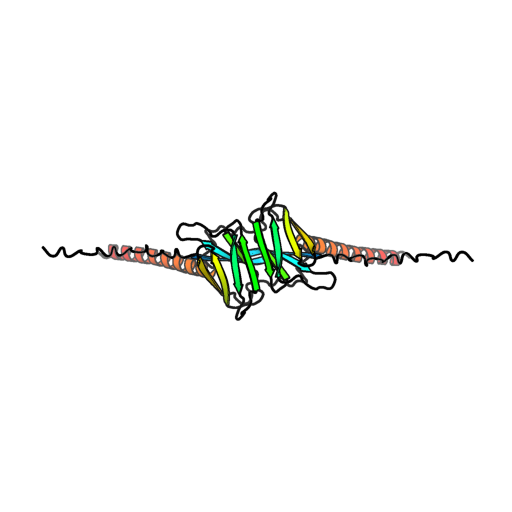.97 106 VAL A O 1
ATOM 814 N N . ALA A 1 107 ? -8.945 -10.211 4.07 1 36.06 107 ALA A N 1
ATO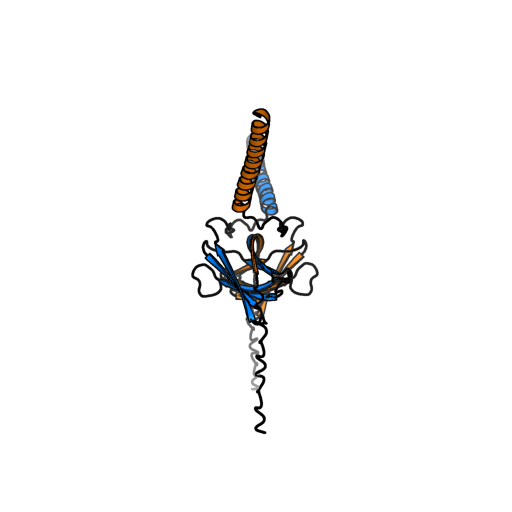M 815 C CA . ALA A 1 107 ? -9.609 -10.945 2.996 1 36.06 107 ALA A CA 1
ATOM 816 C C . ALA A 1 107 ? -9.211 -12.414 3.002 1 36.06 107 ALA A C 1
ATOM 818 O O . ALA A 1 107 ? -8.023 -12.742 3.029 1 36.06 107 ALA A O 1
ATOM 819 N N . ASP A 1 108 ? -9.977 -13.258 3.584 1 30.41 108 ASP A N 1
ATOM 820 C CA . ASP A 1 108 ? -9.789 -14.68 3.309 1 30.41 108 ASP A CA 1
ATOM 821 C C . ASP A 1 108 ? -9.477 -14.922 1.834 1 30.41 108 ASP A C 1
ATOM 823 O O . ASP A 1 108 ? -10.227 -14.492 0.954 1 30.41 108 ASP A O 1
ATOM 827 N N . PRO A 1 109 ? -8.195 -15.156 1.478 1 32.72 109 PRO A N 1
ATOM 828 C CA . PRO A 1 109 ? -7.855 -15.477 0.089 1 32.72 109 PRO A CA 1
ATOM 829 C C . PRO A 1 109 ? -8.953 -16.266 -0.622 1 32.72 109 PRO A C 1
ATOM 831 O O . PRO A 1 109 ? -8.93 -16.391 -1.849 1 32.72 109 PRO A O 1
ATOM 834 N N . GLY A 1 110 ? -9.641 -17.203 -0.053 1 30.09 110 GLY A N 1
ATOM 835 C CA . GLY A 1 110 ? -10.57 -18.094 -0.742 1 30.09 110 GLY A CA 1
ATOM 836 C C . GLY A 1 110 ? -11.742 -17.344 -1.368 1 30.09 110 GLY A C 1
ATOM 837 O O . GLY A 1 110 ? -12.43 -17.891 -2.236 1 30.09 110 GLY A O 1
ATOM 838 N N . GLY A 1 111 ? -12.367 -16.438 -0.669 1 28.88 111 GLY A N 1
ATOM 839 C CA . GLY A 1 111 ? -13.664 -15.922 -1.08 1 28.88 111 GLY A CA 1
ATOM 840 C C . GLY A 1 111 ? -13.57 -14.766 -2.062 1 28.88 111 GLY A C 1
ATOM 841 O O . GLY A 1 111 ? -14.578 -14.328 -2.613 1 28.88 111 GLY A O 1
ATOM 842 N N . ALA A 1 112 ? -12.648 -13.961 -1.82 1 38.12 112 ALA A N 1
ATOM 843 C CA . ALA A 1 112 ? -12.789 -12.625 -2.395 1 38.12 112 ALA A CA 1
ATOM 844 C C . ALA A 1 112 ? -12.453 -12.633 -3.885 1 38.12 112 ALA A C 1
ATOM 846 O O . ALA A 1 112 ? -12.406 -11.578 -4.52 1 38.12 112 ALA A O 1
ATOM 847 N N . GLY A 1 113 ? -11.883 -13.641 -4.332 1 34.75 113 GLY A N 1
ATOM 848 C CA . GLY A 1 113 ? -11.594 -13.5 -5.75 1 34.75 113 GLY A CA 1
ATOM 849 C C . GLY A 1 113 ? -12.812 -13.133 -6.574 1 34.75 113 GLY A C 1
ATOM 850 O O . GLY A 1 113 ? -12.727 -12.992 -7.793 1 34.75 113 GLY A O 1
ATOM 851 N N . LEU A 1 114 ? -13.984 -13.75 -6.195 1 35.97 114 LEU A N 1
ATOM 852 C CA . LEU A 1 114 ? -15.086 -13.508 -7.121 1 35.97 114 LEU A CA 1
ATOM 853 C C . LEU A 1 114 ? -15.625 -12.086 -6.969 1 35.97 114 LEU A C 1
ATOM 855 O O . LEU A 1 114 ? -16.016 -11.688 -5.875 1 35.97 114 LEU A O 1
ATOM 859 N N . SER A 1 115 ? -15.25 -11.18 -7.738 1 37.66 115 SER A N 1
ATOM 860 C CA . SER A 1 115 ? -15.828 -9.844 -7.809 1 37.66 115 SER A CA 1
ATOM 861 C C . SER A 1 115 ? -17.297 -9.859 -7.41 1 37.66 115 SER A C 1
ATOM 863 O O . SER A 1 115 ? -17.969 -10.891 -7.516 1 37.66 115 SER A O 1
ATOM 865 N N . GLN A 1 116 ? -17.75 -8.922 -6.648 1 37.59 116 GLN A N 1
ATOM 866 C CA . GLN A 1 116 ? -19.172 -8.812 -6.328 1 37.59 116 GLN A CA 1
ATOM 867 C C . GLN A 1 116 ? -20.047 -9.094 -7.555 1 37.59 116 GLN A C 1
ATOM 869 O O . GLN A 1 116 ? -21.062 -9.781 -7.457 1 37.59 116 GLN A O 1
ATOM 874 N N . THR A 1 117 ? -19.609 -8.539 -8.578 1 37.34 117 THR A N 1
ATOM 875 C CA . THR A 1 117 ? -20.297 -8.781 -9.844 1 37.34 117 THR A CA 1
ATOM 876 C C . THR A 1 117 ? -20.203 -10.25 -10.242 1 37.34 117 THR A C 1
ATOM 878 O O . THR A 1 117 ? -21.172 -10.836 -10.727 1 37.34 117 THR A O 1
ATOM 881 N N . ALA A 1 118 ? -19 -10.742 -9.953 1 40.28 118 ALA A N 1
ATOM 882 C CA . ALA A 1 118 ? -18.812 -12.156 -10.266 1 40.28 118 ALA A CA 1
ATOM 883 C C . ALA A 1 118 ? -19.594 -13.047 -9.305 1 40.28 118 ALA A C 1
ATOM 885 O O . ALA A 1 118 ? -20.172 -14.062 -9.711 1 40.28 118 ALA A O 1
ATOM 886 N N . ARG A 1 119 ? -19.625 -12.586 -8.125 1 41.31 119 ARG A N 1
ATOM 887 C CA . ARG A 1 119 ? -20.453 -13.273 -7.137 1 41.31 119 ARG A CA 1
ATOM 888 C C . ARG A 1 119 ? -21.938 -13.133 -7.465 1 41.31 119 ARG A C 1
ATOM 890 O O . ARG A 1 119 ? -22.703 -14.094 -7.34 1 41.31 119 ARG A O 1
ATOM 897 N N . LEU A 1 120 ? -22.219 -11.953 -7.816 1 42.84 120 LEU A N 1
ATOM 898 C CA . LEU A 1 120 ? -23.594 -11.727 -8.242 1 42.84 120 LEU A CA 1
ATOM 899 C C . LEU A 1 120 ? -23.906 -12.508 -9.516 1 42.84 120 LEU A C 1
ATOM 901 O O . LEU A 1 120 ? -24.969 -13.109 -9.633 1 42.84 120 LEU A O 1
ATOM 905 N N . THR A 1 121 ? -22.875 -12.484 -10.336 1 43.22 121 THR A N 1
ATOM 906 C CA . THR A 1 121 ? -23.062 -13.227 -11.578 1 43.22 121 THR A CA 1
ATOM 907 C C . THR A 1 121 ? -23.047 -14.727 -11.32 1 43.22 121 THR A C 1
ATOM 909 O O . THR A 1 121 ? -23.797 -15.484 -11.938 1 43.22 121 THR A O 1
ATOM 912 N N . ALA A 1 122 ? -22.203 -15.039 -10.422 1 43.56 122 ALA A N 1
ATOM 913 C CA . ALA A 1 122 ? -22.172 -16.453 -10.039 1 43.56 122 ALA A CA 1
ATOM 914 C C . ALA A 1 122 ? -23.453 -16.859 -9.328 1 43.56 122 ALA A C 1
ATOM 916 O O . ALA A 1 122 ? -23.938 -17.984 -9.523 1 43.56 122 ALA A O 1
ATOM 917 N N . GLY A 1 123 ? -23.859 -15.953 -8.562 1 45.09 123 GLY A N 1
ATOM 918 C CA . GLY A 1 123 ? -25.141 -16.172 -7.914 1 45.09 123 GLY A CA 1
ATOM 919 C C . GLY A 1 123 ? -26.281 -16.391 -8.898 1 45.09 123 GLY A C 1
ATOM 920 O O . GLY A 1 123 ? -27.078 -17.312 -8.742 1 45.09 123 GLY A O 1
ATOM 921 N N . VAL A 1 124 ? -26.266 -15.477 -9.883 1 50.84 124 VAL A N 1
ATOM 922 C CA . VAL A 1 124 ? -27.281 -15.586 -10.922 1 50.84 124 VAL A CA 1
ATOM 923 C C . VAL A 1 124 ? -27.125 -16.922 -11.656 1 50.84 124 VAL A C 1
ATOM 925 O O . VAL A 1 124 ? -28.109 -17.594 -11.961 1 50.84 124 VAL A O 1
ATOM 928 N N . GLY A 1 125 ? -25.859 -17.234 -11.844 1 46.56 125 GLY A N 1
ATOM 929 C CA . GLY A 1 125 ? -25.578 -18.516 -12.492 1 46.56 125 GLY A CA 1
ATOM 930 C C . GLY A 1 125 ? -26.031 -19.703 -11.664 1 46.56 125 GLY A C 1
ATOM 931 O O . GLY A 1 125 ? -26.594 -20.672 -12.203 1 46.56 125 GLY A O 1
ATOM 932 N N . TYR A 1 126 ? -25.828 -19.578 -10.438 1 50.5 126 TYR A N 1
ATOM 933 C CA . TYR A 1 126 ? -26.203 -20.656 -9.547 1 50.5 126 TYR A CA 1
ATOM 934 C C . TYR A 1 126 ? -27.734 -20.781 -9.453 1 50.5 126 TYR A C 1
ATOM 936 O O . TYR A 1 126 ? -28.266 -21.891 -9.453 1 50.5 126 TYR A O 1
ATOM 944 N N . VAL A 1 127 ? -28.344 -19.688 -9.438 1 54.38 127 VAL A N 1
ATOM 945 C CA . VAL A 1 127 ? -29.797 -19.672 -9.398 1 54.38 127 VAL A CA 1
ATOM 946 C C . VAL A 1 127 ? -30.359 -20.219 -10.711 1 54.38 127 VAL A C 1
ATOM 948 O O . VAL A 1 127 ? -31.266 -21.047 -10.711 1 54.38 127 VAL A O 1
ATOM 951 N N . LEU A 1 128 ? -29.719 -19.719 -11.734 1 56.12 128 LEU A N 1
ATOM 952 C CA . LEU A 1 128 ? -30.156 -20.203 -13.047 1 56.12 128 LEU A CA 1
ATOM 953 C C . LEU A 1 128 ? -29.844 -21.688 -13.211 1 56.12 128 LEU A C 1
ATOM 955 O O . LEU A 1 128 ? -30.641 -22.422 -13.805 1 56.12 128 LEU A O 1
ATOM 959 N N . GLY A 1 129 ? -28.75 -22.031 -12.656 1 53.91 129 GLY A N 1
ATOM 960 C CA . GLY A 1 129 ? -28.391 -23.438 -12.672 1 53.91 129 GLY A CA 1
ATOM 961 C C . GLY A 1 129 ? -29.344 -24.312 -11.867 1 53.91 129 GLY A C 1
ATOM 962 O O . GLY A 1 129 ? -29.766 -25.375 -12.328 1 53.91 129 GLY A O 1
ATOM 963 N N . ALA A 1 130 ? -29.672 -23.781 -10.797 1 59.91 130 ALA A N 1
ATOM 964 C CA . ALA A 1 130 ? -30.594 -24.516 -9.93 1 59.91 130 ALA A CA 1
ATOM 965 C C . ALA A 1 130 ? -31.984 -24.594 -10.562 1 59.91 130 ALA A C 1
ATOM 967 O O . ALA A 1 130 ? -32.625 -25.656 -10.547 1 59.91 130 ALA A O 1
ATOM 968 N N . PHE A 1 131 ? -32.375 -23.469 -11.109 1 58.84 131 PHE A N 1
ATOM 969 C CA . PHE A 1 131 ? -33.656 -23.453 -11.812 1 58.84 131 PHE A CA 1
ATOM 970 C C . PHE A 1 131 ? -33.656 -24.391 -13.008 1 58.84 131 PHE A C 1
ATOM 972 O O . PHE A 1 131 ? -34.625 -25.094 -13.273 1 58.84 131 PHE A O 1
ATOM 979 N N . GLY A 1 132 ? -32.469 -24.391 -13.656 1 56.47 132 GLY A N 1
ATOM 980 C CA . GLY A 1 132 ? -32.312 -25.281 -14.797 1 56.47 132 GLY A CA 1
ATOM 981 C C . GLY A 1 132 ? -32.375 -26.75 -14.414 1 56.47 132 GLY A C 1
ATOM 982 O O . GLY A 1 132 ? -33 -27.547 -15.102 1 56.47 132 GLY A O 1
ATOM 983 N N . ILE A 1 133 ? -31.812 -26.969 -13.328 1 64.38 133 ILE A N 1
ATOM 984 C CA . ILE A 1 133 ? -31.766 -28.344 -12.852 1 64.38 133 ILE A CA 1
ATOM 985 C C . ILE A 1 133 ? -33.156 -28.797 -12.445 1 64.38 133 ILE A C 1
ATOM 987 O O . ILE A 1 133 ? -33.594 -29.906 -12.797 1 64.38 133 ILE A O 1
ATOM 991 N N . VAL A 1 134 ? -33.875 -27.969 -11.805 1 66.38 134 VAL A N 1
ATOM 992 C CA . VAL A 1 134 ? -35.219 -28.266 -11.375 1 66.38 134 VAL A CA 1
ATOM 993 C C . VAL A 1 134 ? -36.125 -28.422 -12.602 1 66.38 134 VAL A C 1
ATOM 995 O O . VAL A 1 134 ? -36.938 -29.344 -12.656 1 66.38 134 VAL A O 1
ATOM 998 N N . ALA A 1 135 ? -35.906 -27.562 -13.57 1 63.16 135 ALA A N 1
ATOM 999 C CA . ALA A 1 135 ? -36.688 -27.594 -14.797 1 63.16 135 ALA A CA 1
ATOM 1000 C C . ALA A 1 135 ? -36.438 -28.891 -15.57 1 63.16 135 ALA A C 1
ATOM 1002 O O . ALA A 1 135 ? -37.406 -29.5 -16.062 1 63.16 135 ALA A O 1
ATOM 1003 N N . LEU A 1 136 ? -35.25 -29.266 -15.508 1 63.97 136 LEU A N 1
ATOM 1004 C CA . LEU A 1 136 ? -34.875 -30.484 -16.219 1 63.97 136 LEU A CA 1
ATOM 1005 C C . LEU A 1 136 ? -35.438 -31.719 -15.5 1 63.97 136 LEU A C 1
ATOM 1007 O O . LEU A 1 136 ? -35.906 -32.656 -16.141 1 63.97 136 LEU A O 1
ATOM 1011 N N . TRP A 1 137 ? -35.438 -31.609 -14.25 1 64.44 137 TRP A N 1
ATOM 1012 C CA . TRP A 1 137 ? -35.969 -32.688 -13.414 1 64.44 137 TRP A CA 1
ATOM 1013 C C . TRP A 1 137 ? -37.469 -32.844 -13.609 1 64.44 137 TRP A C 1
ATOM 1015 O O . TRP A 1 137 ? -38 -33.938 -13.711 1 64.44 137 TRP A O 1
ATOM 1025 N N . ARG A 1 138 ? -38.125 -31.719 -13.742 1 66.62 138 ARG A N 1
ATOM 1026 C CA . ARG A 1 138 ? -39.562 -31.703 -13.93 1 66.62 138 ARG A CA 1
ATOM 1027 C C . ARG A 1 138 ? -39.938 -32.219 -15.312 1 66.62 138 ARG A C 1
ATOM 1029 O O . ARG A 1 138 ? -40.938 -32.906 -15.469 1 66.62 138 ARG A O 1
ATOM 1036 N N . LEU A 1 139 ? -39.062 -31.859 -16.219 1 58.59 139 LEU A N 1
ATOM 1037 C CA . LEU A 1 139 ? -39.281 -32.281 -17.594 1 58.59 139 LEU A CA 1
ATOM 1038 C C . LEU A 1 139 ? -39.094 -33.781 -17.75 1 58.59 139 LEU A C 1
ATOM 1040 O O . LEU A 1 139 ? -39.844 -34.438 -18.469 1 58.59 139 LEU A O 1
ATOM 1044 N N . GLN A 1 140 ? -38.219 -34.219 -16.984 1 62.34 140 GLN A N 1
ATOM 1045 C CA . GLN A 1 140 ? -37.938 -35.656 -17.031 1 62.34 140 GLN A CA 1
ATOM 1046 C C . GLN A 1 140 ? -39.062 -36.438 -16.375 1 62.34 140 GLN A C 1
ATOM 1048 O O . GLN A 1 140 ? -39.438 -37.531 -16.828 1 62.34 140 GLN A O 1
ATOM 1053 N N . ARG A 1 141 ? -39.625 -35.844 -15.383 1 64.75 141 ARG A N 1
ATOM 1054 C CA . ARG A 1 141 ? -40.719 -36.5 -14.688 1 64.75 141 ARG A CA 1
ATOM 1055 C C . ARG A 1 141 ? -42 -36.5 -15.539 1 64.75 141 ARG A C 1
ATOM 1057 O O . ARG A 1 141 ? -42.75 -37.469 -15.531 1 64.75 141 ARG A O 1
ATOM 1064 N N . ALA A 1 142 ? -42.125 -35.469 -16.312 1 61.38 142 ALA A N 1
ATOM 1065 C CA . ALA A 1 142 ? -43.312 -35.344 -17.188 1 61.38 142 ALA A CA 1
ATOM 1066 C C . ALA A 1 142 ? -43.25 -36.375 -18.328 1 61.38 142 ALA A C 1
ATOM 1068 O O . ALA A 1 142 ? -44.281 -36.906 -18.75 1 61.38 142 ALA A O 1
ATOM 1069 N N . ARG A 1 143 ? -42.031 -36.594 -18.641 1 57.72 143 ARG A N 1
ATOM 1070 C CA . ARG A 1 143 ? -41.875 -37.562 -19.719 1 57.72 143 ARG A CA 1
ATOM 1071 C C . ARG A 1 143 ? -42.094 -39 -19.234 1 57.72 143 ARG A C 1
ATOM 1073 O O . ARG A 1 143 ? -42.531 -39.844 -19.984 1 57.72 143 ARG A O 1
ATOM 1080 N N . ARG A 1 144 ? -41.844 -39.125 -17.984 1 61.16 144 ARG A N 1
ATOM 1081 C CA . ARG A 1 144 ? -42.031 -40.469 -17.453 1 61.16 144 ARG A CA 1
ATOM 1082 C C . ARG A 1 144 ? -43.531 -40.781 -17.281 1 61.16 144 ARG A C 1
ATOM 1084 O O . ARG A 1 144 ? -43.938 -41.938 -17.234 1 61.16 144 ARG A O 1
ATOM 1091 N N . SER A 1 145 ? -44.25 -39.656 -17.094 1 55.94 145 SER A N 1
ATOM 1092 C CA . SER A 1 145 ? -45.688 -39.938 -16.906 1 55.94 145 SER A CA 1
ATOM 1093 C C . SER A 1 145 ? -46.375 -40.156 -18.234 1 55.94 145 SER A C 1
ATOM 1095 O O . SER A 1 145 ? -47.469 -40.719 -18.281 1 55.94 145 SER A O 1
ATOM 1097 N N . ARG A 1 146 ? -45.812 -39.656 -19.359 1 58.53 146 ARG A N 1
ATOM 1098 C CA . ARG A 1 146 ? -46.562 -39.812 -20.609 1 58.53 146 ARG A CA 1
ATOM 1099 C C . ARG A 1 146 ? -46.219 -41.125 -21.297 1 58.53 146 ARG A C 1
ATOM 1101 O O . ARG A 1 146 ? -46.812 -41.469 -22.328 1 58.53 146 ARG A O 1
ATOM 1108 N N . GLY A 1 147 ? -45.281 -41.938 -20.719 1 48.31 147 GLY A N 1
ATOM 1109 C CA . GLY A 1 147 ? -45.219 -43.281 -21.297 1 48.31 147 GLY A CA 1
ATOM 1110 C C . GLY A 1 147 ? -45.938 -44.312 -20.453 1 48.31 147 GLY A C 1
ATOM 1111 O O . GLY A 1 147 ? -46.219 -44.094 -19.281 1 48.31 147 GLY A O 1
ATOM 1112 N N . MET B 1 1 ? 49.719 50.438 24.531 1 39.31 1 MET B N 1
ATOM 1113 C CA . MET B 1 1 ? 48.531 50.438 23.688 1 39.31 1 MET B CA 1
ATOM 1114 C C . MET B 1 1 ? 48.188 49.031 23.234 1 39.31 1 MET B C 1
ATOM 1116 O O . MET B 1 1 ? 48.688 48.562 22.203 1 39.31 1 MET B O 1
ATOM 1120 N N . THR B 1 2 ? 48.281 48.031 24.234 1 48.16 2 THR B N 1
ATOM 1121 C CA . THR B 1 2 ? 47.938 46.625 24.078 1 48.16 2 THR B CA 1
ATOM 1122 C C . THR B 1 2 ? 46.531 46.438 23.578 1 48.16 2 THR B C 1
ATOM 1124 O O . THR B 1 2 ? 45.562 46.906 24.219 1 48.16 2 THR B O 1
ATOM 1127 N N . ALA B 1 3 ? 46.375 46.5 22.219 1 47.12 3 ALA B N 1
ATOM 1128 C CA . ALA B 1 3 ? 45.156 46.219 21.469 1 47.12 3 ALA B CA 1
ATOM 1129 C C . ALA B 1 3 ? 44.562 44.875 21.828 1 47.12 3 ALA B C 1
ATOM 1131 O O . ALA B 1 3 ? 45.25 43.844 21.688 1 47.12 3 ALA B O 1
ATOM 1132 N N . LEU B 1 4 ? 43.75 44.844 22.906 1 46.66 4 LEU B N 1
ATOM 1133 C CA . LEU B 1 4 ? 42.906 43.719 23.25 1 46.66 4 LEU B CA 1
ATOM 1134 C C . LEU B 1 4 ? 42.031 43.312 22.062 1 46.66 4 LEU B C 1
ATOM 1136 O O . LEU B 1 4 ? 41.219 44.094 21.562 1 46.66 4 LEU B O 1
ATOM 1140 N N . ALA B 1 5 ? 42.625 42.562 21.125 1 48.88 5 ALA B N 1
ATOM 1141 C CA . ALA B 1 5 ? 41.875 41.906 20.047 1 48.88 5 ALA B CA 1
ATOM 1142 C C . ALA B 1 5 ? 40.688 41.156 20.609 1 48.88 5 ALA B C 1
ATOM 1144 O O . ALA B 1 5 ? 40.844 40.188 21.359 1 48.88 5 ALA B O 1
ATOM 1145 N N . LEU B 1 6 ? 39.562 41.875 20.969 1 46.28 6 LEU B N 1
ATOM 1146 C CA . LEU B 1 6 ? 38.312 41.219 21.281 1 46.28 6 LEU B CA 1
ATOM 1147 C C . LEU B 1 6 ? 37.875 40.312 20.141 1 46.28 6 LEU B C 1
ATOM 1149 O O . LEU B 1 6 ? 37.688 40.75 19.016 1 46.28 6 LEU B O 1
ATOM 1153 N N . ALA B 1 7 ? 38.531 39.156 20.047 1 47.75 7 ALA B N 1
ATOM 1154 C CA . ALA B 1 7 ? 38 38.094 19.203 1 47.75 7 ALA B CA 1
ATOM 1155 C C . ALA B 1 7 ? 36.5 37.938 19.359 1 47.75 7 ALA B C 1
ATOM 1157 O O . ALA B 1 7 ? 36 37.625 20.438 1 47.75 7 ALA B O 1
ATOM 1158 N N . PHE B 1 8 ? 35.719 38.844 18.641 1 47.47 8 PHE B N 1
ATOM 1159 C CA . PHE B 1 8 ? 34.312 38.625 18.484 1 47.47 8 PHE B CA 1
ATOM 1160 C C . PHE B 1 8 ? 34.031 37.188 18.062 1 47.47 8 PHE B C 1
ATOM 1162 O O . PHE B 1 8 ? 34.344 36.812 16.938 1 47.47 8 PHE B O 1
ATOM 1169 N N . ALA B 1 9 ? 34.219 36.219 18.969 1 47.72 9 ALA B N 1
ATOM 1170 C CA . ALA B 1 9 ? 33.656 34.906 18.734 1 47.72 9 ALA B CA 1
ATOM 1171 C C . ALA B 1 9 ? 32.219 35 18.188 1 47.72 9 ALA B C 1
ATOM 1173 O O . ALA B 1 9 ? 31.297 35.406 18.891 1 47.72 9 ALA B O 1
ATOM 1174 N N . GLY B 1 10 ? 32.125 35.594 16.969 1 46.03 10 GLY B N 1
ATOM 1175 C CA . GLY B 1 10 ? 30.844 35.406 16.312 1 46.03 10 GLY B CA 1
ATOM 1176 C C . GLY B 1 10 ? 30.219 34.062 16.594 1 46.03 10 GLY B C 1
ATOM 1177 O O . GLY B 1 10 ? 30.766 33.031 16.234 1 46.03 10 GLY B O 1
ATOM 1178 N N . SER B 1 11 ? 29.609 33.906 17.797 1 47.09 11 SER B N 1
ATOM 1179 C CA . SER B 1 11 ? 28.703 32.781 18 1 47.09 11 SER B CA 1
ATOM 1180 C C . SER B 1 11 ? 27.891 32.5 16.75 1 47.09 11 SER B C 1
ATOM 1182 O O . SER B 1 11 ? 27.078 33.312 16.328 1 47.09 11 SER B O 1
ATOM 1184 N N . MET B 1 12 ? 28.609 32.031 15.734 1 47 12 MET B N 1
ATOM 1185 C CA . MET B 1 12 ? 27.828 31.469 14.648 1 47 12 MET B CA 1
ATOM 1186 C C . MET B 1 12 ? 26.625 30.703 15.195 1 47 12 MET B C 1
ATOM 1188 O O . MET B 1 12 ? 26.766 29.672 15.844 1 47 12 MET B O 1
ATOM 1192 N N . PHE B 1 13 ? 25.609 31.406 15.734 1 44.69 13 PHE B N 1
ATOM 1193 C CA . PHE B 1 13 ? 24.328 30.766 15.922 1 44.69 13 PHE B CA 1
ATOM 1194 C C . PHE B 1 13 ? 24.031 29.797 14.773 1 44.69 13 PHE B C 1
ATOM 1196 O O . PHE B 1 13 ? 23.844 30.219 13.633 1 44.69 13 PHE B O 1
ATOM 1203 N N . ALA B 1 14 ? 24.766 28.734 14.719 1 49.09 14 ALA B N 1
ATOM 1204 C CA . ALA B 1 14 ? 24.172 27.734 13.844 1 49.09 14 ALA B CA 1
ATOM 1205 C C . ALA B 1 14 ? 22.656 27.766 13.898 1 49.09 14 ALA B C 1
ATOM 1207 O O . ALA B 1 14 ? 22.062 27.781 14.984 1 49.09 14 ALA B O 1
ATOM 1208 N N . PRO B 1 15 ? 22 28.438 12.945 1 45.84 15 PRO B N 1
ATOM 1209 C CA . PRO B 1 15 ? 20.547 28.281 13 1 45.84 15 PRO B CA 1
ATOM 1210 C C . PRO B 1 15 ? 20.125 26.922 13.539 1 45.84 15 PRO B C 1
ATOM 1212 O O . PRO B 1 15 ? 20.859 25.938 13.391 1 45.84 15 PRO B O 1
ATOM 1215 N N . ALA B 1 16 ? 19.641 26.797 14.719 1 45.06 16 ALA B N 1
ATOM 1216 C CA . ALA B 1 16 ? 18.891 25.609 15.102 1 45.06 16 ALA B CA 1
ATOM 1217 C C . ALA B 1 16 ? 18.312 24.891 13.875 1 45.06 16 ALA B C 1
ATOM 1219 O O . ALA B 1 16 ? 17.625 25.516 13.062 1 45.06 16 ALA B O 1
ATOM 1220 N N . ALA B 1 17 ? 19.047 24.219 13.188 1 47.28 17 ALA B N 1
ATOM 1221 C CA . ALA B 1 17 ? 18.375 23.34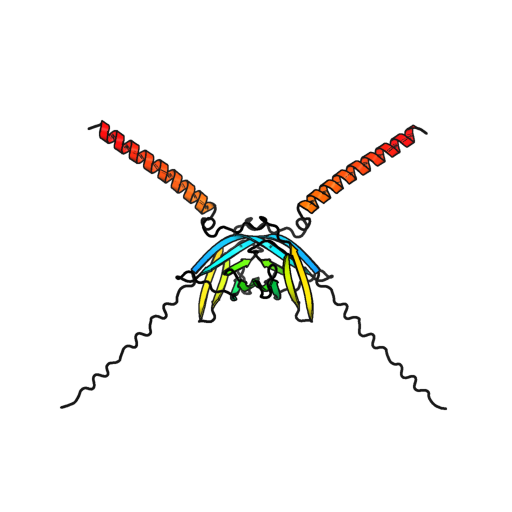4 12.234 1 47.28 17 ALA B CA 1
ATOM 1222 C C . ALA B 1 17 ? 16.938 23.062 12.672 1 47.28 17 ALA B C 1
ATOM 1224 O O . ALA B 1 17 ? 16.719 22.375 13.672 1 47.28 17 ALA B O 1
ATOM 1225 N N . SER B 1 18 ? 16.141 24 12.906 1 46.34 18 SER B N 1
ATOM 1226 C CA . SER B 1 18 ? 14.719 23.734 13.148 1 46.34 18 SER B CA 1
ATOM 1227 C C . SER B 1 18 ? 14.297 22.391 12.555 1 46.34 18 SER B C 1
ATOM 1229 O O . SER B 1 18 ? 14.25 22.234 11.336 1 46.34 18 SER B O 1
ATOM 1231 N N . ALA B 1 19 ? 14.812 21.344 13.047 1 52.69 19 ALA B N 1
ATOM 1232 C CA . ALA B 1 19 ? 14.328 20.031 12.633 1 52.69 19 ALA B CA 1
ATOM 1233 C C . ALA B 1 19 ? 12.836 20.078 12.297 1 52.69 19 ALA B C 1
ATOM 1235 O O . ALA B 1 19 ? 12.008 20.328 13.164 1 52.69 19 ALA B O 1
ATOM 1236 N N . HIS B 1 20 ? 12.531 20.75 11.227 1 64.12 20 HIS B N 1
ATOM 1237 C CA . HIS B 1 20 ? 11.148 20.703 10.773 1 64.12 20 HIS B CA 1
ATOM 1238 C C . HIS B 1 20 ? 10.547 19.312 10.969 1 64.12 20 HIS B C 1
ATOM 1240 O O . HIS B 1 20 ? 11.109 18.312 10.516 1 64.12 20 HIS B O 1
ATOM 1246 N N . ALA B 1 21 ? 9.859 19.188 11.914 1 78.75 21 ALA B N 1
ATOM 1247 C CA . ALA B 1 21 ? 9.18 17.953 12.32 1 78.75 21 ALA B CA 1
ATOM 1248 C C . ALA B 1 21 ? 8.312 17.406 11.188 1 78.75 21 ALA B C 1
ATOM 1250 O O . ALA B 1 21 ? 7.641 18.172 10.492 1 78.75 21 ALA B O 1
ATOM 1251 N N . LEU B 1 22 ? 8.578 16.266 10.711 1 87.56 22 LEU B N 1
ATOM 1252 C CA . LEU B 1 22 ? 7.668 15.539 9.828 1 87.56 22 LEU B CA 1
ATOM 1253 C C . LEU B 1 22 ? 6.484 14.984 10.609 1 87.56 22 LEU B C 1
ATOM 1255 O O . LEU B 1 22 ? 6.652 14.117 11.469 1 87.56 22 LEU B O 1
ATOM 1259 N N . LEU B 1 23 ? 5.312 15.625 10.422 1 89.5 23 LEU B N 1
ATOM 1260 C CA . LEU B 1 23 ? 4.062 15.258 11.078 1 89.5 23 LEU B CA 1
ATOM 1261 C C . LEU B 1 23 ? 3.344 14.156 10.305 1 89.5 23 LEU B C 1
ATOM 1263 O O . LEU B 1 23 ? 3.709 13.852 9.172 1 89.5 23 LEU B O 1
ATOM 1267 N N . HIS B 1 24 ? 2.387 13.531 11.039 1 92.5 24 HIS B N 1
ATOM 1268 C CA . HIS B 1 24 ? 1.658 12.469 10.352 1 92.5 24 HIS B CA 1
ATOM 1269 C C . HIS B 1 24 ? 0.236 12.336 10.883 1 92.5 24 HIS B C 1
ATOM 1271 O O . HIS B 1 24 ? -0.053 12.773 12 1 92.5 24 HIS B O 1
ATOM 1277 N N . GLU B 1 25 ? -0.634 11.867 10.008 1 92.38 25 GLU B N 1
ATOM 1278 C CA . GLU B 1 25 ? -1.964 11.359 10.336 1 92.38 25 GLU B CA 1
ATOM 1279 C C . GLU B 1 25 ? -2.225 10.016 9.648 1 92.38 25 GLU B C 1
ATOM 1281 O O . GLU B 1 25 ? -1.558 9.672 8.672 1 92.38 25 GLU B O 1
ATOM 1286 N N . TRP B 1 26 ? -3.121 9.266 10.336 1 93.06 26 TRP B N 1
ATOM 1287 C CA . TRP B 1 26 ? -3.438 7.984 9.711 1 93.06 26 TRP B CA 1
ATOM 1288 C C . TRP B 1 26 ? -4.926 7.672 9.828 1 93.06 26 TRP B C 1
ATOM 1290 O O . TRP B 1 26 ? -5.609 8.211 10.703 1 93.06 26 TRP B O 1
ATOM 1300 N N . PHE B 1 27 ? -5.422 6.844 8.82 1 89.12 27 PHE B N 1
ATOM 1301 C CA . PHE B 1 27 ? -6.793 6.352 8.828 1 89.12 27 PHE B CA 1
ATOM 1302 C C . PHE B 1 27 ? -6.883 4.996 8.133 1 89.12 27 PHE B C 1
ATOM 1304 O O . PHE B 1 27 ? -5.914 4.543 7.516 1 89.12 27 PHE B O 1
ATOM 1311 N N . GLU B 1 28 ? -7.938 4.34 8.352 1 86.75 28 GLU B N 1
ATOM 1312 C CA . GLU B 1 28 ? -8.234 3.131 7.582 1 86.75 28 GLU B CA 1
ATOM 1313 C C . GLU B 1 28 ? -9 3.459 6.309 1 86.75 28 GLU B C 1
ATOM 1315 O O . GLU B 1 28 ? -9.906 4.297 6.32 1 86.75 28 GLU B O 1
ATOM 1320 N N . GLY B 1 29 ? -8.562 2.881 5.184 1 84.94 29 GLY B N 1
ATOM 1321 C CA . GLY B 1 29 ? -9.227 3.111 3.91 1 84.94 29 GLY B CA 1
ATOM 1322 C C . GLY B 1 29 ? -9.148 1.92 2.975 1 84.94 29 GLY B C 1
ATOM 1323 O O . GLY B 1 29 ? -8.422 0.957 3.244 1 84.94 29 GLY B O 1
ATOM 1324 N N . ASP B 1 30 ? -9.898 2.066 1.888 1 86.12 30 ASP B N 1
ATOM 1325 C CA . ASP B 1 30 ? -9.883 1.007 0.885 1 86.12 30 ASP B CA 1
ATOM 1326 C C . ASP B 1 30 ? -8.633 1.081 0.022 1 86.12 30 ASP B C 1
ATOM 1328 O O . ASP B 1 30 ? -8.156 2.172 -0.301 1 86.12 30 ASP B O 1
ATOM 1332 N N . ALA B 1 31 ? -8.156 -0.032 -0.322 1 93.12 31 ALA B N 1
ATOM 1333 C CA . ALA B 1 31 ? -7 -0.155 -1.202 1 93.12 31 ALA B CA 1
ATOM 1334 C C . ALA B 1 31 ? -7.168 -1.325 -2.168 1 93.12 31 ALA B C 1
ATOM 1336 O O . ALA B 1 31 ? -7.984 -2.221 -1.934 1 93.12 31 ALA B O 1
ATOM 1337 N N . VAL B 1 32 ? -6.484 -1.185 -3.258 1 95.25 32 VAL B N 1
ATOM 1338 C CA . VAL B 1 32 ? -6.312 -2.338 -4.133 1 95.25 32 VAL B CA 1
ATOM 1339 C C . VAL B 1 32 ? -5.207 -3.242 -3.59 1 95.25 32 VAL B C 1
ATOM 1341 O O . VAL B 1 32 ? -4.148 -2.762 -3.186 1 95.25 32 VAL B O 1
ATOM 1344 N N . VAL B 1 33 ? -5.508 -4.523 -3.529 1 94.88 33 VAL B N 1
ATOM 1345 C CA . VAL B 1 33 ? -4.535 -5.52 -3.09 1 94.88 33 VAL B CA 1
ATOM 1346 C C . VAL B 1 33 ? -4.262 -6.508 -4.223 1 94.88 33 VAL B C 1
ATOM 1348 O O . VAL B 1 33 ? -5.191 -7.102 -4.777 1 94.88 33 VAL B O 1
ATOM 1351 N N . VAL B 1 34 ? -2.973 -6.633 -4.617 1 96.75 34 VAL B N 1
ATOM 1352 C CA . VAL B 1 34 ? -2.559 -7.574 -5.652 1 96.75 34 VAL B CA 1
ATOM 1353 C C . VAL B 1 34 ? -1.67 -8.656 -5.043 1 96.75 34 VAL B C 1
ATOM 1355 O O . VAL B 1 34 ? -0.722 -8.352 -4.312 1 96.75 34 VAL B O 1
ATOM 1358 N N . GLN B 1 35 ? -2.01 -9.898 -5.309 1 95.12 35 GLN B N 1
ATOM 1359 C CA . GLN B 1 35 ? -1.196 -11.039 -4.895 1 95.12 35 GLN B CA 1
ATOM 1360 C C . GLN B 1 35 ? -0.551 -11.719 -6.098 1 95.12 35 GLN B C 1
ATOM 1362 O O . GLN B 1 35 ? -1.235 -12.062 -7.062 1 95.12 35 GLN B O 1
ATOM 1367 N N . PHE B 1 36 ? 0.778 -11.812 -6.016 1 92.5 36 PHE B N 1
ATOM 1368 C CA . PHE B 1 36 ? 1.523 -12.516 -7.051 1 92.5 36 PHE B CA 1
ATOM 1369 C C . PHE B 1 36 ? 1.983 -13.883 -6.551 1 92.5 36 PHE B C 1
ATOM 1371 O O . PHE B 1 36 ? 2.338 -14.039 -5.383 1 92.5 36 PHE B O 1
ATOM 1378 N N . HIS B 1 37 ? 1.95 -14.812 -7.457 1 90.94 37 HIS B N 1
ATOM 1379 C CA . HIS B 1 37 ? 2.445 -16.141 -7.094 1 90.94 37 HIS B CA 1
ATOM 1380 C C . HIS B 1 37 ? 2.918 -16.906 -8.328 1 90.94 37 HIS B C 1
ATOM 1382 O O . HIS B 1 37 ? 2.473 -16.625 -9.445 1 90.94 37 HIS B O 1
ATOM 1388 N N . PHE B 1 38 ? 3.871 -17.766 -8.078 1 90 38 PHE B N 1
ATOM 1389 C CA . PHE B 1 38 ? 4.309 -18.688 -9.117 1 90 38 PHE B CA 1
ATOM 1390 C C . PHE B 1 38 ? 3.346 -19.875 -9.234 1 90 38 PHE B C 1
ATOM 1392 O O . PHE B 1 38 ? 2.402 -19.984 -8.453 1 90 38 PHE B O 1
ATOM 1399 N N . SER B 1 39 ? 3.609 -20.641 -10.266 1 86.31 39 SER B N 1
ATOM 1400 C CA . SER B 1 39 ? 2.721 -21.766 -10.539 1 86.31 39 SER B CA 1
ATOM 1401 C C . SER B 1 39 ? 2.74 -22.766 -9.391 1 86.31 39 SER B C 1
ATOM 1403 O O . SER B 1 39 ? 1.751 -23.469 -9.148 1 86.31 39 SER B O 1
ATOM 1405 N N . ASP B 1 40 ? 3.779 -22.828 -8.633 1 88.19 40 ASP B N 1
ATOM 1406 C CA . ASP B 1 40 ? 3.904 -23.781 -7.527 1 88.19 40 ASP B CA 1
ATOM 1407 C C . ASP B 1 40 ? 3.359 -23.172 -6.23 1 88.19 40 ASP B C 1
ATOM 1409 O O . ASP B 1 40 ? 3.395 -23.828 -5.18 1 88.19 40 ASP B O 1
ATOM 1413 N N . GLY B 1 41 ? 2.895 -21.938 -6.242 1 90.25 41 GLY B N 1
ATOM 1414 C CA . GLY B 1 41 ? 2.307 -21.297 -5.074 1 90.25 41 GLY B CA 1
ATOM 1415 C C . GLY B 1 41 ? 3.266 -20.375 -4.355 1 90.25 41 GLY B C 1
ATOM 1416 O O . GLY B 1 41 ? 2.852 -19.578 -3.502 1 90.25 41 GLY B O 1
ATOM 1417 N N . ASP B 1 42 ? 4.566 -20.5 -4.746 1 91.38 42 ASP B N 1
ATOM 1418 C CA . ASP B 1 42 ? 5.547 -19.609 -4.137 1 91.38 42 ASP B CA 1
ATOM 1419 C C . ASP B 1 42 ? 5.27 -18.156 -4.508 1 91.38 42 ASP B C 1
ATOM 1421 O O . ASP B 1 42 ? 4.652 -17.875 -5.539 1 91.38 42 ASP B O 1
ATOM 1425 N N . ARG B 1 43 ? 5.695 -17.266 -3.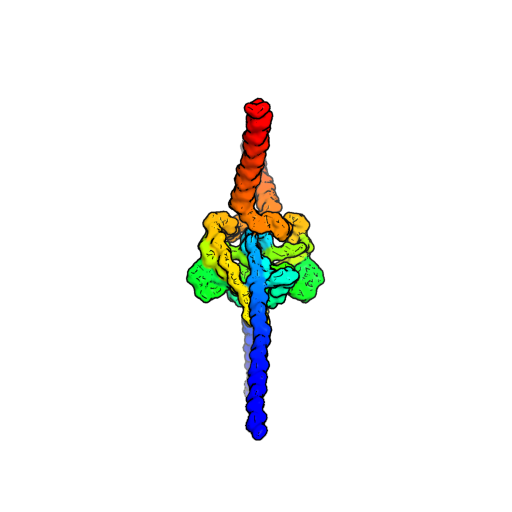604 1 93.69 43 ARG B N 1
ATOM 1426 C CA . ARG B 1 43 ? 5.457 -15.852 -3.826 1 93.69 43 ARG B CA 1
ATOM 1427 C C . ARG B 1 43 ? 6.773 -15.086 -3.953 1 93.69 43 ARG B C 1
ATOM 1429 O O . ARG B 1 43 ? 7.77 -15.453 -3.334 1 93.69 43 ARG B O 1
ATOM 1436 N N . PRO B 1 44 ? 6.797 -14.023 -4.711 1 94.94 44 PRO B N 1
ATOM 1437 C CA . PRO B 1 44 ? 8.016 -13.227 -4.887 1 94.94 44 PRO B CA 1
ATOM 1438 C C . PRO B 1 44 ? 8.203 -12.188 -3.783 1 94.94 44 PRO B C 1
ATOM 1440 O O . PRO B 1 44 ? 8.203 -10.984 -4.059 1 94.94 44 PRO B O 1
ATOM 1443 N N . TYR B 1 45 ? 8.453 -12.68 -2.586 1 96.12 45 TYR B N 1
ATOM 1444 C CA . TYR B 1 45 ? 8.617 -11.805 -1.432 1 96.12 45 TYR B CA 1
ATOM 1445 C C . TYR B 1 45 ? 9.734 -10.797 -1.67 1 96.12 45 TYR B C 1
ATOM 1447 O O . TYR B 1 45 ? 10.797 -11.141 -2.193 1 96.12 45 TYR B O 1
ATOM 1455 N N . PHE B 1 46 ? 9.422 -9.539 -1.419 1 97.06 46 PHE B N 1
ATOM 1456 C CA . PHE B 1 46 ? 10.391 -8.453 -1.332 1 97.06 46 PHE B CA 1
ATOM 1457 C C . PHE B 1 46 ? 10.992 -8.156 -2.699 1 97.06 46 PHE B C 1
ATOM 1459 O O . PHE B 1 46 ? 12.047 -7.523 -2.791 1 97.06 46 PHE B O 1
ATOM 1466 N N . GLU B 1 47 ? 10.438 -8.688 -3.777 1 96.81 47 GLU B N 1
ATOM 1467 C CA . GLU B 1 47 ? 10.812 -8.258 -5.121 1 96.81 47 GLU B CA 1
ATOM 1468 C C . GLU B 1 47 ? 10.25 -6.871 -5.43 1 96.81 47 GLU B C 1
ATOM 1470 O O . GLU B 1 47 ? 9.203 -6.484 -4.906 1 96.81 47 GLU B O 1
ATOM 1475 N N . SER B 1 48 ? 10.922 -6.16 -6.336 1 97.12 48 SER B N 1
ATOM 1476 C CA . SER B 1 48 ? 10.555 -4.781 -6.645 1 97.12 48 SER B CA 1
ATOM 1477 C C . SER B 1 48 ? 9.281 -4.723 -7.48 1 97.12 48 SER B C 1
ATOM 1479 O O . SER B 1 48 ? 9.055 -5.57 -8.344 1 97.12 48 SER B O 1
ATOM 1481 N N . TYR B 1 49 ? 8.477 -3.676 -7.203 1 98.19 49 TYR B N 1
ATOM 1482 C CA . TYR B 1 49 ? 7.305 -3.422 -8.031 1 98.19 49 TYR B CA 1
ATOM 1483 C C . TYR B 1 49 ? 7.141 -1.932 -8.305 1 98.19 49 TYR B C 1
ATOM 1485 O O . TYR B 1 49 ? 7.75 -1.101 -7.629 1 98.19 49 TYR B O 1
ATOM 1493 N N . ARG B 1 50 ? 6.371 -1.616 -9.32 1 98.31 50 ARG B N 1
ATOM 1494 C CA . ARG B 1 50 ? 5.898 -0.277 -9.656 1 98.31 50 ARG B CA 1
ATOM 1495 C C . ARG B 1 50 ? 4.395 -0.274 -9.914 1 98.31 50 ARG B C 1
ATOM 1497 O O . ARG B 1 50 ? 3.861 -1.216 -10.508 1 98.31 50 ARG B O 1
ATOM 1504 N N . VAL B 1 51 ? 3.775 0.752 -9.438 1 98.75 51 VAL B N 1
ATOM 1505 C CA . VAL B 1 51 ? 2.367 1.004 -9.734 1 98.75 51 VAL B CA 1
ATOM 1506 C C . VAL B 1 51 ? 2.238 2.236 -10.625 1 98.75 51 VAL B C 1
ATOM 1508 O O . VAL B 1 51 ? 2.715 3.318 -10.273 1 98.75 51 VAL B O 1
ATOM 1511 N N . LEU B 1 52 ? 1.601 2.053 -11.773 1 98.62 52 LEU B N 1
ATOM 1512 C CA . LEU B 1 52 ? 1.338 3.152 -12.695 1 98.62 52 LEU B CA 1
ATOM 1513 C C . LEU B 1 52 ? -0.157 3.436 -12.789 1 98.62 52 LEU B C 1
ATOM 1515 O O . LEU B 1 52 ? -0.958 2.514 -12.961 1 98.62 52 LEU B O 1
ATOM 1519 N N . GLY B 1 53 ? -0.483 4.707 -12.594 1 97.75 53 GLY B N 1
ATOM 1520 C CA . GLY B 1 53 ? -1.869 5.105 -12.781 1 97.75 53 GLY B CA 1
ATOM 1521 C C . GLY B 1 53 ? -2.264 5.219 -14.242 1 97.75 53 GLY B C 1
ATOM 1522 O O . GLY B 1 53 ? -1.417 5.09 -15.133 1 97.75 53 GLY B O 1
ATOM 1523 N N . PRO B 1 54 ? -3.637 5.461 -14.398 1 97.44 54 PRO B N 1
ATOM 1524 C CA . PRO B 1 54 ? -4.117 5.613 -15.773 1 97.44 54 PRO B CA 1
ATOM 1525 C C . PRO B 1 54 ? -3.35 6.68 -16.562 1 97.44 54 PRO B C 1
ATOM 1527 O O . PRO B 1 54 ? -3.225 7.816 -16.094 1 97.44 54 PRO B O 1
ATOM 1530 N N . ASP B 1 55 ? -2.668 6.316 -17.672 1 95.44 55 ASP B N 1
ATOM 1531 C CA . ASP B 1 55 ? -2.006 7.199 -18.625 1 95.44 55 ASP B CA 1
ATOM 1532 C C . ASP B 1 55 ? -0.723 7.781 -18.047 1 95.44 55 ASP B C 1
ATOM 1534 O O . ASP B 1 55 ? -0.186 8.766 -18.562 1 95.44 55 ASP B O 1
ATOM 1538 N N . ASP B 1 56 ? -0.353 7.262 -16.953 1 96.75 56 ASP B N 1
ATOM 1539 C CA . ASP B 1 56 ? 0.88 7.766 -16.359 1 96.75 56 ASP B CA 1
ATOM 1540 C C . ASP B 1 56 ? 2.105 7.133 -17 1 96.75 56 ASP B C 1
ATOM 1542 O O . ASP B 1 56 ? 2.096 5.949 -17.344 1 96.75 56 ASP B O 1
ATOM 1546 N N . SER B 1 57 ? 3.148 7.887 -17.094 1 96.5 57 SER B N 1
ATOM 1547 C CA . SER B 1 57 ? 4.441 7.375 -17.531 1 96.5 57 SER B CA 1
ATOM 1548 C C . SER B 1 57 ? 5.391 7.184 -16.359 1 96.5 57 SER B C 1
ATOM 1550 O O . SER B 1 57 ? 6.367 6.434 -16.453 1 96.5 57 SER B O 1
ATOM 1552 N N . ARG B 1 58 ? 5.121 7.938 -15.336 1 97.5 58 ARG B N 1
ATOM 1553 C CA . ARG B 1 58 ? 5.906 7.789 -14.117 1 97.5 58 ARG B CA 1
ATOM 1554 C C . ARG B 1 58 ? 5.129 7.008 -13.062 1 97.5 58 ARG B C 1
ATOM 1556 O O . ARG B 1 58 ? 3.912 7.152 -12.938 1 97.5 58 ARG B O 1
ATOM 1563 N N . PRO B 1 59 ? 5.848 6.305 -12.289 1 98.56 59 PRO B N 1
ATOM 1564 C CA . PRO B 1 59 ? 5.141 5.496 -11.297 1 98.56 59 PRO B CA 1
ATOM 1565 C C . PRO B 1 59 ? 4.438 6.344 -10.234 1 98.56 59 PRO B C 1
ATOM 1567 O O . PRO B 1 59 ? 4.977 7.371 -9.805 1 98.56 59 PRO B O 1
ATOM 1570 N N . PHE B 1 60 ? 3.254 6 -9.93 1 98.38 60 PHE B N 1
ATOM 1571 C CA . PHE B 1 60 ? 2.467 6.516 -8.812 1 98.38 60 PHE B CA 1
ATOM 1572 C C . PHE B 1 60 ? 3.043 6.051 -7.48 1 98.38 60 PHE B C 1
ATOM 1574 O O . PHE B 1 60 ? 3.02 6.793 -6.496 1 98.38 60 PHE B O 1
ATOM 1581 N N . GLN B 1 61 ? 3.547 4.816 -7.43 1 98.38 61 GLN B N 1
ATOM 1582 C CA . GLN B 1 61 ? 4.059 4.145 -6.242 1 98.38 61 GLN B CA 1
ATOM 1583 C C . GLN B 1 61 ? 5.113 3.105 -6.609 1 98.38 61 GLN B C 1
ATOM 1585 O O . GLN B 1 61 ? 4.957 2.375 -7.59 1 98.38 61 GLN B O 1
ATOM 1590 N N . THR B 1 62 ? 6.199 3.062 -5.812 1 98.56 62 THR B N 1
ATOM 1591 C CA . THR B 1 62 ? 7.195 2.004 -5.938 1 98.56 62 THR B CA 1
ATOM 1592 C C . THR B 1 62 ? 7.473 1.364 -4.578 1 98.56 62 T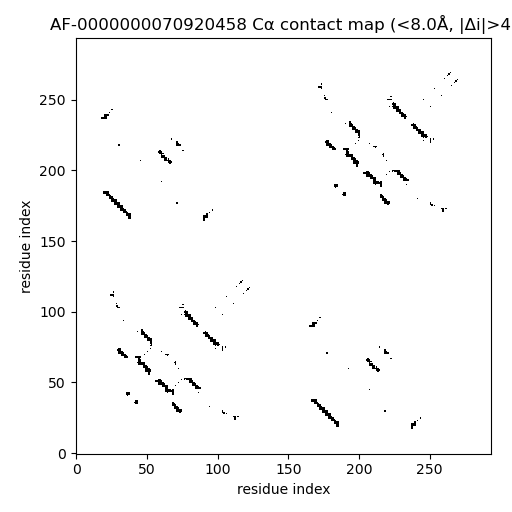HR B C 1
ATOM 1594 O O . THR B 1 62 ? 7.281 1.994 -3.537 1 98.56 62 THR B O 1
ATOM 1597 N N . GLY B 1 63 ? 7.867 0.123 -4.605 1 98.25 63 GLY B N 1
ATOM 1598 C CA . GLY B 1 63 ? 8.195 -0.608 -3.393 1 98.25 63 GLY B CA 1
ATOM 1599 C C . GLY B 1 63 ? 8.641 -2.033 -3.654 1 98.25 63 GLY B C 1
ATOM 1600 O O . GLY B 1 63 ? 9.117 -2.348 -4.746 1 98.25 63 GLY B O 1
ATOM 1601 N N . ARG B 1 64 ? 8.617 -2.787 -2.555 1 98.25 64 ARG B N 1
ATOM 1602 C CA . ARG B 1 64 ? 8.844 -4.227 -2.625 1 98.25 64 ARG B CA 1
ATOM 1603 C C . ARG B 1 64 ? 7.613 -4.996 -2.16 1 98.25 64 ARG B C 1
ATOM 1605 O O . ARG B 1 64 ? 6.914 -4.566 -1.238 1 98.25 64 ARG B O 1
ATOM 1612 N N . ILE B 1 65 ? 7.367 -6.074 -2.863 1 98 65 ILE B N 1
ATOM 1613 C CA . ILE B 1 65 ? 6.301 -6.961 -2.404 1 98 65 ILE B CA 1
ATOM 1614 C C . ILE B 1 65 ? 6.516 -7.301 -0.931 1 98 65 ILE B C 1
ATOM 1616 O O . ILE B 1 65 ? 7.637 -7.586 -0.508 1 98 65 ILE B O 1
ATOM 1620 N N . ASN B 1 66 ? 5.438 -7.25 -0.157 1 98.19 66 ASN B N 1
ATOM 1621 C CA . ASN B 1 66 ? 5.602 -7.285 1.293 1 98.19 66 ASN B CA 1
ATOM 1622 C C . ASN B 1 66 ? 5.809 -8.711 1.797 1 98.19 66 ASN B C 1
ATOM 1624 O O . ASN B 1 66 ? 5.941 -9.641 1.002 1 98.19 66 ASN B O 1
ATOM 1628 N N . ALA B 1 67 ? 5.84 -8.898 3.127 1 97.56 67 ALA B N 1
ATOM 1629 C CA . ALA B 1 67 ? 6.246 -10.141 3.779 1 97.56 67 ALA B CA 1
ATOM 1630 C C . ALA B 1 67 ? 5.188 -11.219 3.611 1 97.56 67 ALA B C 1
ATOM 1632 O O . ALA B 1 67 ? 5.441 -12.398 3.885 1 97.56 67 ALA B O 1
ATOM 1633 N N . VAL B 1 68 ? 3.988 -10.812 3.166 1 95.5 68 VAL B N 1
ATOM 1634 C CA . VAL B 1 68 ? 2.955 -11.82 2.957 1 95.5 68 VAL B CA 1
ATOM 1635 C C . VAL B 1 68 ? 2.658 -11.945 1.465 1 95.5 68 VAL B C 1
ATOM 1637 O O . VAL B 1 68 ? 1.648 -12.539 1.076 1 95.5 68 VAL B O 1
ATOM 1640 N N . GLY B 1 69 ? 3.461 -11.289 0.63 1 95.88 69 GLY B N 1
ATOM 1641 C CA . GLY B 1 69 ? 3.393 -11.492 -0.808 1 95.88 69 GLY B CA 1
ATOM 1642 C C . GLY B 1 69 ? 2.369 -10.609 -1.49 1 95.88 69 GLY B C 1
ATOM 1643 O O . GLY B 1 69 ? 1.767 -11 -2.492 1 95.88 69 GLY B O 1
ATOM 1644 N N . GLU B 1 70 ? 2.158 -9.398 -0.931 1 96.5 70 GLU B N 1
ATOM 1645 C CA . GLU B 1 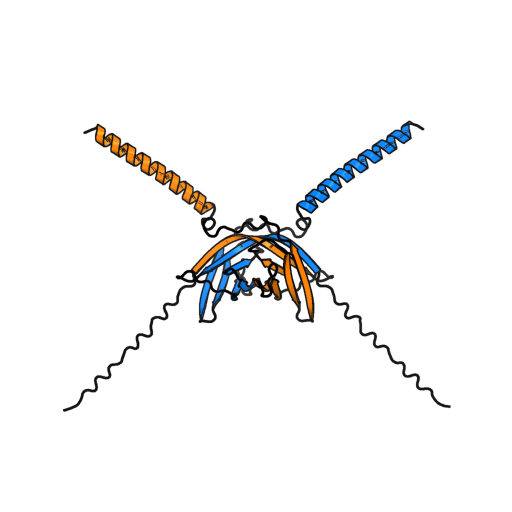70 ? 1.113 -8.523 -1.454 1 96.5 70 GLU B CA 1
ATOM 1646 C C . GLU B 1 70 ? 1.676 -7.156 -1.825 1 96.5 70 GLU B C 1
ATOM 1648 O O . GLU B 1 70 ? 2.654 -6.699 -1.231 1 96.5 70 GLU B O 1
ATOM 1653 N N . VAL B 1 71 ? 1.098 -6.594 -2.869 1 98.12 71 VAL B N 1
ATOM 1654 C CA . VAL B 1 71 ? 1.191 -5.168 -3.16 1 98.12 71 VAL B CA 1
ATOM 1655 C C . VAL B 1 71 ? -0.137 -4.484 -2.838 1 98.12 71 VAL B C 1
ATOM 1657 O O . VAL B 1 71 ? -1.193 -4.922 -3.305 1 98.12 71 VAL B O 1
ATOM 1660 N N . SER B 1 72 ? -0.076 -3.486 -2.014 1 97.56 72 SER B N 1
ATOM 1661 C CA . SER B 1 72 ? -1.276 -2.693 -1.767 1 97.56 72 SER B CA 1
ATOM 1662 C C . SER B 1 72 ? -1.074 -1.24 -2.182 1 97.56 72 SER B C 1
ATOM 1664 O O . SER B 1 72 ? 0.012 -0.685 -2.006 1 97.56 72 SER B O 1
ATOM 1666 N N . PHE B 1 73 ? -2.121 -0.653 -2.771 1 97.62 73 PHE B N 1
ATOM 1667 C CA . PHE B 1 73 ? -2.086 0.761 -3.127 1 97.62 73 PHE B CA 1
ATOM 1668 C C . PHE B 1 73 ? -3.492 1.348 -3.16 1 97.62 73 PHE B C 1
ATOM 1670 O O . PHE B 1 73 ? -4.469 0.624 -3.375 1 97.62 73 PHE B O 1
ATOM 1677 N N . ARG B 1 74 ? -3.506 2.635 -2.949 1 95.31 74 ARG B N 1
ATOM 1678 C CA . ARG B 1 74 ? -4.766 3.371 -3.014 1 95.31 74 ARG B CA 1
ATOM 1679 C C . ARG B 1 74 ? -4.812 4.27 -4.246 1 95.31 74 ARG B C 1
ATOM 1681 O O . ARG B 1 74 ? -4.137 5.301 -4.293 1 95.31 74 ARG B O 1
ATOM 1688 N N . PRO B 1 75 ? -5.684 3.891 -5.16 1 95.88 75 PRO B N 1
ATOM 1689 C CA . PRO B 1 75 ? -5.797 4.742 -6.348 1 95.88 75 PRO B CA 1
ATOM 1690 C C . PRO B 1 75 ? -6.336 6.133 -6.02 1 95.88 75 PRO B C 1
ATOM 1692 O O . PRO B 1 75 ? -7.207 6.277 -5.16 1 95.88 75 PRO B O 1
ATOM 1695 N N . ASP B 1 76 ? -5.91 7.137 -6.773 1 93.25 76 ASP B N 1
ATOM 1696 C CA . ASP B 1 76 ? -6.406 8.492 -6.547 1 93.25 76 ASP B CA 1
ATOM 1697 C C . ASP B 1 76 ? -7.398 8.898 -7.633 1 93.25 76 ASP B C 1
ATOM 1699 O O . ASP B 1 76 ? -7.922 10.016 -7.617 1 93.25 76 ASP B O 1
ATOM 1703 N N . ARG B 1 77 ? -7.605 7.988 -8.602 1 94.06 77 ARG B N 1
ATOM 1704 C CA . ARG B 1 77 ? -8.539 8.242 -9.695 1 94.06 77 ARG B CA 1
ATOM 1705 C C . ARG B 1 77 ? -8.984 6.941 -10.352 1 94.06 77 ARG B C 1
ATOM 1707 O O . ARG B 1 77 ? -8.297 5.922 -10.242 1 94.06 77 ARG B O 1
ATOM 1714 N N . PRO B 1 78 ? -10.148 7.016 -10.992 1 93.5 78 PRO B N 1
ATOM 1715 C CA . PRO B 1 78 ? -10.578 5.828 -11.734 1 93.5 78 PRO B CA 1
ATOM 1716 C C . PRO B 1 78 ? -9.742 5.586 -12.992 1 93.5 78 PRO B C 1
ATOM 1718 O O . PRO B 1 78 ? -9.039 6.488 -13.461 1 93.5 78 PRO B O 1
ATOM 1721 N N . GLY B 1 79 ? -9.828 4.332 -13.539 1 96.38 79 GLY B N 1
ATOM 1722 C CA . GLY B 1 79 ? -9.156 3.986 -14.781 1 96.38 79 GLY B CA 1
ATOM 1723 C C . GLY B 1 79 ? -8.32 2.725 -14.672 1 96.38 79 GLY B C 1
ATOM 1724 O O . GLY B 1 79 ? -8.43 1.985 -13.688 1 96.38 79 GLY B O 1
ATOM 1725 N N . ARG B 1 80 ? -7.551 2.469 -15.742 1 96.81 80 ARG B N 1
ATOM 1726 C CA . ARG B 1 80 ? -6.723 1.268 -15.789 1 96.81 80 ARG B CA 1
ATOM 1727 C C . ARG B 1 80 ? -5.387 1.496 -15.094 1 96.81 80 ARG B C 1
ATOM 1729 O O . ARG B 1 80 ? -4.605 2.361 -15.5 1 96.81 80 ARG B O 1
ATOM 1736 N N . TRP B 1 81 ? -5.188 0.783 -14.086 1 97.75 81 TRP B N 1
ATOM 1737 C CA . TRP B 1 81 ? -3.932 0.812 -13.344 1 97.75 81 TRP B CA 1
ATOM 1738 C C . TRP B 1 81 ? -3.082 -0.413 -13.664 1 97.75 81 TRP B C 1
ATOM 1740 O O . TRP B 1 81 ? -3.615 -1.485 -13.961 1 97.75 81 TRP B O 1
ATOM 1750 N N . ARG B 1 82 ? -1.787 -0.193 -13.609 1 98.12 82 ARG B N 1
ATOM 1751 C CA . ARG B 1 82 ? -0.859 -1.284 -13.883 1 98.12 82 ARG B CA 1
ATOM 1752 C C . ARG B 1 82 ? 0.096 -1.498 -12.719 1 98.12 82 ARG B C 1
ATOM 1754 O O . ARG B 1 82 ? 0.68 -0.542 -12.203 1 98.12 82 ARG B O 1
ATOM 1761 N N . VAL B 1 83 ? 0.154 -2.713 -12.25 1 98.12 83 VAL B N 1
ATOM 1762 C CA . VAL B 1 83 ? 1.157 -3.127 -11.273 1 98.12 83 VAL B CA 1
ATOM 1763 C C . VAL B 1 83 ? 2.174 -4.055 -11.938 1 98.12 83 VAL B C 1
ATOM 1765 O O . VAL B 1 83 ? 1.821 -5.141 -12.406 1 98.12 83 VAL B O 1
ATOM 1768 N N . THR B 1 84 ? 3.42 -3.586 -11.984 1 96.94 84 THR B N 1
ATOM 1769 C CA . THR B 1 84 ? 4.469 -4.371 -12.625 1 96.94 84 THR B CA 1
ATOM 1770 C C . THR B 1 84 ? 5.465 -4.891 -11.594 1 96.94 84 THR B C 1
ATOM 1772 O O . THR B 1 84 ? 5.832 -4.172 -10.664 1 96.94 84 THR B O 1
ATOM 1775 N N . VAL B 1 85 ? 5.785 -6.148 -11.711 1 96.38 85 VAL B N 1
ATOM 1776 C CA . VAL B 1 85 ? 6.77 -6.797 -10.852 1 96.38 85 VAL B CA 1
ATOM 1777 C C . VAL B 1 85 ? 7.953 -7.281 -11.688 1 96.38 85 VAL B C 1
ATOM 1779 O O . VAL B 1 85 ? 7.766 -7.867 -12.758 1 96.38 85 VAL B O 1
ATOM 1782 N N . ALA B 1 86 ? 9.078 -6.926 -11.25 1 87.31 86 ALA B N 1
ATOM 1783 C CA . ALA B 1 86 ? 10.32 -7.445 -11.812 1 87.31 86 ALA B CA 1
ATOM 1784 C C . ALA B 1 86 ? 11.086 -8.281 -10.789 1 87.31 86 ALA B C 1
ATOM 1786 O O . ALA B 1 86 ? 11.508 -7.773 -9.75 1 87.31 86 ALA B O 1
ATOM 1787 N N . THR B 1 87 ? 11.258 -9.562 -11.156 1 86.38 87 THR B N 1
ATOM 1788 C CA . THR B 1 87 ? 12 -10.406 -10.227 1 86.38 87 THR B CA 1
ATOM 1789 C C . THR B 1 87 ? 13.492 -10.375 -10.539 1 86.38 87 THR B C 1
ATOM 1791 O O . THR B 1 87 ? 13.891 -10.039 -11.656 1 86.38 87 THR B O 1
ATOM 1794 N N . GLU B 1 88 ? 14.242 -10.672 -9.539 1 83.19 88 GLU B N 1
ATOM 1795 C CA . GLU B 1 88 ? 15.695 -10.695 -9.672 1 83.19 88 GLU B CA 1
ATOM 1796 C C . GLU B 1 88 ? 16.141 -11.68 -10.75 1 83.19 88 GLU B C 1
ATOM 1798 O O . GLU B 1 88 ? 17.141 -11.461 -11.43 1 83.19 88 GLU B O 1
ATOM 1803 N N . ASP B 1 89 ? 15.461 -12.75 -10.961 1 79.62 89 ASP B N 1
ATOM 1804 C CA . ASP B 1 89 ? 15.836 -13.781 -11.922 1 79.62 89 ASP B CA 1
ATOM 1805 C C . ASP B 1 89 ? 15.305 -13.453 -13.32 1 79.62 89 ASP B C 1
ATOM 1807 O O . ASP B 1 89 ? 15.43 -14.258 -14.242 1 79.62 89 ASP B O 1
ATOM 1811 N N . GLY B 1 90 ? 14.75 -12.336 -13.492 1 76.88 90 GLY B N 1
ATOM 1812 C CA . GLY B 1 90 ? 14.375 -11.852 -14.812 1 76.88 90 GLY B CA 1
ATOM 1813 C C . GLY B 1 90 ? 12.922 -12.133 -15.156 1 76.88 90 GLY B C 1
ATOM 1814 O O . GLY B 1 90 ? 12.445 -11.734 -16.219 1 76.88 90 GLY B O 1
ATOM 1815 N N . HIS B 1 91 ? 12.148 -12.805 -14.156 1 79.81 91 HIS B N 1
ATOM 1816 C CA . HIS B 1 91 ? 10.719 -12.953 -14.383 1 79.81 91 HIS B CA 1
ATOM 1817 C C . HIS B 1 91 ? 9.969 -11.664 -14.062 1 79.81 91 HIS B C 1
ATOM 1819 O O . HIS B 1 91 ? 10.43 -10.867 -13.242 1 79.81 91 HIS B O 1
ATOM 1825 N N . GLY B 1 92 ? 8.969 -11.414 -14.945 1 84.62 92 GLY B N 1
ATOM 1826 C CA . GLY B 1 92 ? 8.133 -10.25 -14.711 1 84.62 92 GLY B CA 1
ATOM 1827 C C . GLY B 1 92 ? 6.656 -10.516 -14.93 1 84.62 92 GLY B C 1
ATOM 1828 O O . GLY B 1 92 ? 6.281 -11.57 -15.453 1 84.62 92 GLY B O 1
ATOM 1829 N N . ALA B 1 93 ? 5.879 -9.711 -14.258 1 90.94 93 ALA B N 1
ATOM 1830 C CA . ALA B 1 93 ? 4.43 -9.742 -14.438 1 90.94 93 ALA B CA 1
ATOM 1831 C C . ALA B 1 93 ? 3.84 -8.336 -14.406 1 90.94 93 ALA B C 1
ATOM 1833 O O . ALA B 1 93 ? 4.434 -7.422 -13.836 1 90.94 93 ALA B O 1
ATOM 1834 N N . GLU B 1 94 ? 2.801 -8.266 -15.117 1 93.88 94 GLU B N 1
ATOM 1835 C CA . GLU B 1 94 ? 1.997 -7.043 -15.062 1 93.88 94 GLU B CA 1
ATOM 1836 C C . GLU B 1 94 ? 0.534 -7.359 -14.766 1 93.88 94 GLU B C 1
ATOM 1838 O O . GLU B 1 94 ? -0.097 -8.133 -15.492 1 93.88 94 GLU B O 1
ATOM 1843 N N . ALA B 1 95 ? 0.089 -6.863 -13.695 1 95.69 95 ALA B N 1
ATOM 1844 C CA . ALA B 1 95 ? -1.34 -6.898 -13.391 1 95.69 95 ALA B CA 1
ATOM 1845 C C . ALA B 1 95 ? -2.035 -5.629 -13.875 1 95.69 95 ALA B C 1
ATOM 1847 O O . ALA B 1 95 ? -1.593 -4.52 -13.578 1 95.69 95 ALA B O 1
ATOM 1848 N N . ARG B 1 96 ? -3.072 -5.781 -14.633 1 96.56 96 ARG B N 1
ATOM 1849 C CA . ARG B 1 96 ? -3.9 -4.66 -15.07 1 96.56 96 ARG B CA 1
ATOM 1850 C C . ARG B 1 96 ? -5.23 -4.641 -14.32 1 96.56 96 ARG B C 1
ATOM 1852 O O . ARG B 1 96 ? -5.984 -5.617 -14.367 1 96.56 96 ARG B O 1
ATOM 1859 N N . ILE B 1 97 ? -5.441 -3.541 -13.672 1 95.81 97 ILE B N 1
ATOM 1860 C CA . ILE B 1 97 ? -6.594 -3.42 -12.789 1 95.81 97 ILE B CA 1
ATOM 1861 C C . ILE B 1 97 ? -7.469 -2.25 -13.234 1 95.81 97 ILE B C 1
ATOM 1863 O O . ILE B 1 97 ? -6.996 -1.115 -13.328 1 95.81 97 ILE B O 1
ATOM 1867 N N . ASP B 1 98 ? -8.727 -2.551 -13.445 1 94.19 98 ASP B N 1
ATOM 1868 C CA . ASP B 1 98 ? -9.664 -1.476 -13.758 1 94.19 98 ASP B CA 1
ATOM 1869 C C . ASP B 1 98 ? -10.359 -0.965 -12.5 1 94.19 98 ASP B C 1
ATOM 1871 O O . ASP B 1 98 ? -11.156 -1.679 -11.891 1 94.19 98 ASP B O 1
ATOM 1875 N N . VAL B 1 99 ? -9.953 0.201 -12.102 1 93.38 99 VAL B N 1
ATOM 1876 C CA . VAL B 1 99 ? -10.57 0.846 -10.945 1 93.38 99 VAL B CA 1
ATOM 1877 C C . VAL B 1 99 ? -11.781 1.658 -11.391 1 93.38 99 VAL B C 1
ATOM 1879 O O . VAL B 1 99 ? -11.672 2.521 -12.266 1 93.38 99 VAL B O 1
ATOM 1882 N N . ALA B 1 100 ? -12.898 1.313 -10.766 1 85.25 100 ALA B N 1
ATOM 1883 C CA . ALA B 1 100 ? -14.156 1.961 -11.148 1 85.25 100 ALA B CA 1
ATOM 1884 C C . ALA B 1 100 ? -14.312 3.307 -10.445 1 85.25 100 ALA B C 1
ATOM 1886 O O . ALA B 1 100 ? -13.719 3.533 -9.383 1 85.25 100 ALA B O 1
ATOM 1887 N N . LEU B 1 101 ? -15.102 4.066 -11.125 1 71.75 101 LEU B N 1
ATOM 1888 C CA . LEU B 1 101 ? -15.492 5.312 -10.477 1 71.75 101 LEU B CA 1
ATOM 1889 C C . LEU B 1 101 ? -16.234 5.039 -9.172 1 71.75 101 LEU B C 1
ATOM 1891 O O . LEU B 1 101 ? -17.141 4.195 -9.125 1 71.75 101 LEU B O 1
ATOM 1895 N N . GLY B 1 102 ? -15.859 5.648 -8.039 1 62.84 102 GLY B N 1
ATOM 1896 C CA . GLY B 1 102 ? -16.578 5.504 -6.785 1 62.84 102 GLY B CA 1
ATOM 1897 C C . GLY B 1 102 ? -16.078 4.355 -5.93 1 62.84 102 GLY B C 1
ATOM 1898 O O . GLY B 1 102 ? -16.469 4.211 -4.773 1 62.84 102 GLY B O 1
ATOM 1899 N N . SER B 1 103 ? -15.43 3.445 -6.441 1 56.47 103 SER B N 1
ATOM 1900 C CA . SER B 1 103 ? -14.992 2.281 -5.676 1 56.47 103 SER B CA 1
ATOM 1901 C C . SER B 1 103 ? -14.047 2.684 -4.551 1 56.47 103 SER B C 1
ATOM 1903 O O . SER B 1 103 ? -14.031 2.051 -3.492 1 56.47 103 SER B O 1
ATOM 1905 N N . LEU B 1 104 ? -13.172 3.543 -4.852 1 56.78 104 LEU B N 1
ATOM 1906 C CA . LEU B 1 104 ? -12.188 3.863 -3.82 1 56.78 104 LEU B CA 1
ATOM 1907 C C . LEU B 1 104 ? -12.523 5.188 -3.143 1 56.78 104 LEU B C 1
ATOM 1909 O O . LEU B 1 104 ? -12.75 6.195 -3.816 1 56.78 104 LEU B O 1
ATOM 1913 N N . ALA B 1 105 ? -13.352 5.066 -1.958 1 44.12 105 ALA B N 1
ATOM 1914 C CA . ALA B 1 105 ? -13.625 6.273 -1.179 1 44.12 105 ALA B CA 1
ATOM 1915 C C . ALA B 1 105 ? -12.359 7.113 -1.012 1 44.12 105 ALA B C 1
ATOM 1917 O O . ALA B 1 105 ? -11.359 6.641 -0.472 1 44.12 105 ALA B O 1
ATOM 1918 N N . VAL B 1 106 ? -12.133 7.82 -1.967 1 38.59 106 VAL B N 1
ATOM 1919 C CA . VAL B 1 106 ? -11.141 8.852 -1.698 1 38.59 106 VAL B CA 1
ATOM 1920 C C . VAL B 1 106 ? -11.375 9.453 -0.313 1 38.59 106 VAL B C 1
ATOM 1922 O O . VAL B 1 106 ? -12.438 10.016 -0.048 1 38.59 106 VAL B O 1
ATOM 1925 N N . ALA B 1 107 ? -10.805 8.961 0.701 1 36.47 107 ALA B N 1
ATOM 1926 C CA . ALA B 1 107 ? -10.977 9.664 1.97 1 36.47 107 ALA B CA 1
ATOM 1927 C C . ALA B 1 107 ? -10.812 11.164 1.788 1 36.47 107 ALA B C 1
ATOM 1929 O O . ALA B 1 107 ? -9.812 11.625 1.224 1 36.47 107 ALA B O 1
ATOM 1930 N N . ASP B 1 108 ? -11.859 11.898 1.617 1 30.31 108 ASP B N 1
ATOM 1931 C CA . ASP B 1 108 ? -11.734 13.344 1.799 1 30.31 108 ASP B CA 1
ATOM 1932 C C . ASP B 1 108 ? -10.82 13.664 2.977 1 30.31 108 ASP B C 1
ATOM 1934 O O . ASP B 1 108 ? -11.039 13.195 4.094 1 30.31 108 ASP B O 1
ATOM 1938 N N . PRO B 1 109 ? -9.539 14.039 2.734 1 32.78 109 PRO B N 1
ATOM 1939 C CA . PRO B 1 109 ? -8.648 14.438 3.826 1 32.78 109 PRO B CA 1
ATOM 1940 C C . PRO B 1 109 ? -9.391 15.125 4.973 1 32.78 109 PRO B C 1
ATOM 1942 O O . PRO B 1 109 ? -8.836 15.305 6.055 1 32.78 109 PRO B O 1
ATOM 1945 N N . GLY B 1 110 ? -10.344 15.953 4.797 1 30.56 110 GLY B N 1
ATOM 1946 C CA . GLY B 1 110 ? -10.953 16.766 5.844 1 30.56 110 GLY B CA 1
ATOM 1947 C C . GLY B 1 110 ? -11.633 15.938 6.914 1 30.56 110 GLY B C 1
ATOM 1948 O O . GLY B 1 110 ? -11.883 16.422 8.023 1 30.56 110 GLY B O 1
ATOM 1949 N N . GLY B 1 111 ? -12.438 14.969 6.574 1 29.53 111 GLY B N 1
ATOM 1950 C CA . GLY B 1 111 ? -13.367 14.367 7.52 1 29.53 111 GLY B CA 1
ATOM 1951 C C . GLY B 1 111 ? -12.742 13.258 8.344 1 29.53 111 GLY B C 1
ATOM 1952 O O . GLY B 1 111 ? -13.344 12.781 9.305 1 29.53 111 GLY B O 1
ATOM 1953 N N . ALA B 1 112 ? -12 12.477 7.715 1 36.97 112 ALA B N 1
ATOM 1954 C CA . ALA B 1 112 ? -11.766 11.156 8.281 1 36.97 112 ALA B CA 1
ATOM 1955 C C . ALA B 1 112 ? -10.766 11.219 9.43 1 36.97 112 ALA B C 1
ATOM 1957 O O . ALA B 1 112 ? -10.375 10.18 9.984 1 36.97 112 ALA B O 1
ATOM 1958 N N . GLY B 1 113 ? -10.125 12.25 9.562 1 34.84 113 GLY B N 1
ATOM 1959 C CA . GLY B 1 113 ? -9.211 12.18 10.695 1 34.84 113 GLY B CA 1
ATOM 1960 C C . GLY B 1 113 ? -9.883 11.766 11.984 1 34.84 113 GLY B C 1
ATOM 1961 O O . GLY B 1 113 ? -9.234 11.672 13.031 1 34.84 113 GLY B O 1
ATOM 1962 N N . LEU B 1 114 ? -11.133 12.273 12.203 1 36.22 114 LEU B N 1
ATOM 1963 C CA . LEU B 1 114 ? -11.68 11.984 13.523 1 36.22 114 LEU B CA 1
ATOM 1964 C C . LEU B 1 114 ? -12.117 10.531 13.625 1 36.22 114 LEU B C 1
ATOM 1966 O O . LEU B 1 114 ? -12.93 10.07 12.82 1 36.22 114 LEU B O 1
ATOM 1970 N N . SER B 1 115 ? -11.375 9.688 14.156 1 38.28 115 SER B N 1
ATOM 1971 C CA . SER B 1 115 ? -11.773 8.32 14.477 1 38.28 115 SER B CA 1
ATOM 1972 C C . SER B 1 115 ? -13.266 8.242 14.805 1 38.28 115 SER B C 1
ATOM 1974 O O . SER B 1 115 ? -13.867 9.234 15.203 1 38.28 115 SER B O 1
ATOM 1976 N N . GLN B 1 116 ? -13.953 7.25 14.328 1 38.09 116 GLN B N 1
ATOM 1977 C CA . GLN B 1 116 ? -15.352 7.051 14.695 1 38.09 116 GLN B CA 1
ATOM 1978 C C . GLN B 1 116 ? -15.57 7.32 16.188 1 38.09 116 GLN B C 1
ATOM 1980 O O . GLN B 1 116 ? -16.562 7.941 16.562 1 38.09 116 GLN B O 1
ATOM 1985 N N . THR B 1 117 ? -14.68 6.84 16.891 1 37.62 117 THR B N 1
ATOM 1986 C CA . THR B 1 117 ? -14.742 7.082 18.328 1 37.62 117 THR B CA 1
ATOM 1987 C C . THR B 1 117 ? -14.562 8.562 18.641 1 37.62 117 THR B C 1
ATOM 1989 O O . THR B 1 117 ? -15.242 9.109 19.516 1 37.62 117 THR B O 1
ATOM 1992 N N . ALA B 1 118 ? -13.672 9.117 17.828 1 40.81 118 ALA B N 1
ATOM 1993 C CA . ALA B 1 118 ? -13.461 10.547 18.016 1 40.81 118 ALA B CA 1
ATOM 1994 C C . ALA B 1 118 ? -14.648 11.359 17.531 1 40.81 118 ALA B C 1
ATOM 1996 O O . ALA B 1 118 ? -15.039 12.352 18.156 1 40.81 118 ALA B O 1
ATOM 1997 N N . ARG B 1 119 ? -15.188 10.875 16.516 1 41.88 119 ARG B N 1
ATOM 1998 C CA . ARG B 1 119 ? -16.406 11.484 16.016 1 41.88 119 ARG B CA 1
ATOM 1999 C C . ARG B 1 119 ? -17.562 11.266 16.984 1 41.88 119 ARG B C 1
ATOM 2001 O O . ARG B 1 119 ? -18.375 12.172 17.203 1 41.88 119 ARG B O 1
ATOM 2008 N N . LEU B 1 120 ? -17.594 10.078 17.406 1 43.12 120 LEU B N 1
ATOM 2009 C CA . LEU B 1 120 ? -18.594 9.789 18.406 1 43.12 120 LEU B CA 1
ATOM 2010 C C . LEU B 1 120 ? -18.344 10.586 19.688 1 43.12 120 LEU B C 1
ATOM 2012 O O . LEU B 1 120 ? -19.281 11.125 20.281 1 43.12 120 LEU B O 1
ATOM 2016 N N . THR B 1 121 ? -17.094 10.656 19.953 1 43.66 121 THR B N 1
ATOM 2017 C CA . THR B 1 121 ? -16.75 11.414 21.156 1 43.66 121 THR B CA 1
ATOM 2018 C C . THR B 1 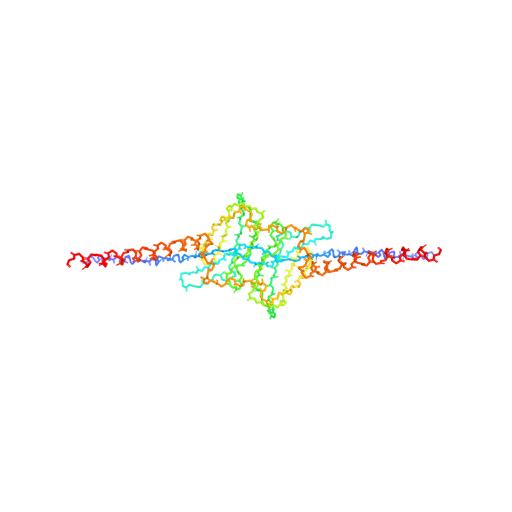121 ? -16.953 12.914 20.922 1 43.66 121 THR B C 1
ATOM 2020 O O . THR B 1 121 ? -17.391 13.633 21.812 1 43.66 121 THR B O 1
ATOM 2023 N N . ALA B 1 122 ? -16.641 13.258 19.734 1 44.12 122 ALA B N 1
ATOM 2024 C CA . ALA B 1 122 ? -16.875 14.656 19.391 1 44.12 122 ALA B CA 1
ATOM 2025 C C . ALA B 1 122 ? -18.359 14.969 19.344 1 44.12 122 ALA B C 1
ATOM 2027 O O . ALA B 1 122 ? -18.781 16.062 19.734 1 44.12 122 ALA B O 1
ATOM 2028 N N . GLY B 1 123 ? -19.016 14.023 18.828 1 45.94 123 GLY B N 1
ATOM 2029 C CA . GLY B 1 123 ? -20.453 14.141 18.828 1 45.94 123 GLY B CA 1
ATOM 2030 C C . GLY B 1 123 ? -21.047 14.297 20.219 1 45.94 123 GLY B C 1
ATOM 2031 O O . GLY B 1 123 ? -21.891 15.156 20.453 1 45.94 123 GLY B O 1
ATOM 2032 N N . VAL B 1 124 ? -20.531 13.43 21.078 1 51.44 124 VAL B N 1
ATOM 2033 C CA . VAL B 1 124 ? -20.969 13.5 22.469 1 51.44 124 VAL B CA 1
ATOM 2034 C C . VAL B 1 124 ? -20.594 14.859 23.062 1 51.44 124 VAL B C 1
ATOM 2036 O O . VAL B 1 124 ? -21.391 15.469 23.781 1 51.44 124 VAL B O 1
ATOM 2039 N N . GLY B 1 125 ? -19.438 15.281 22.656 1 47.06 125 GLY B N 1
ATOM 2040 C CA . GLY B 1 125 ? -18.984 16.578 23.109 1 47.06 125 GLY B CA 1
ATOM 2041 C C . GLY B 1 125 ? -19.828 17.719 22.578 1 47.06 125 GLY B C 1
ATOM 2042 O O . GLY B 1 125 ? -20.172 18.656 23.328 1 47.06 125 GLY B O 1
ATOM 2043 N N . TYR B 1 126 ? -20.188 17.562 21.406 1 51.06 126 TYR B N 1
ATOM 2044 C CA . TYR B 1 126 ? -21 18.609 20.781 1 51.06 126 TYR B CA 1
ATOM 2045 C C . TYR B 1 126 ? -22.406 18.625 21.391 1 51.06 126 TYR B C 1
ATOM 2047 O O . TYR B 1 126 ? -22.969 19.703 21.641 1 51.06 126 TYR B O 1
ATOM 2055 N N . VAL B 1 127 ? -22.891 17.5 21.625 1 55.5 127 VAL B N 1
ATOM 2056 C CA . VAL B 1 127 ? -24.203 17.391 22.25 1 55.5 127 VAL B CA 1
ATOM 2057 C C . VAL B 1 127 ? -24.156 17.938 23.672 1 55.5 127 VAL B C 1
ATOM 2059 O O . VAL B 1 127 ? -25.016 18.703 24.094 1 55.5 127 VAL B O 1
ATOM 2062 N N . LEU B 1 128 ? -23.109 17.516 24.312 1 56.69 128 LEU B N 1
ATOM 2063 C CA . LEU B 1 128 ? -22.953 18 25.672 1 56.69 128 LEU B CA 1
ATOM 2064 C C . LEU B 1 128 ? -22.703 19.5 25.703 1 56.69 128 LEU B C 1
ATOM 2066 O O . LEU B 1 128 ? -23.203 20.203 26.578 1 56.69 128 LEU B O 1
ATOM 2070 N N . GLY B 1 129 ? -22 19.906 24.719 1 54.91 129 GLY B N 1
ATOM 2071 C CA . GLY B 1 129 ? -21.766 21.328 24.594 1 54.91 129 GLY B CA 1
ATOM 2072 C C . GLY B 1 129 ? -23.031 22.109 24.297 1 54.91 129 GLY B C 1
ATOM 2073 O O . GLY B 1 129 ? -23.281 23.156 24.891 1 54.91 129 GLY B O 1
ATOM 2074 N N . ALA B 1 130 ? -23.75 21.578 23.469 1 60.66 130 ALA B N 1
ATOM 2075 C CA . ALA B 1 130 ? -25 22.219 23.109 1 60.66 130 ALA B CA 1
ATOM 2076 C C . ALA B 1 130 ? -25.969 22.234 24.281 1 60.66 130 ALA B C 1
ATOM 2078 O O . ALA B 1 130 ? -26.625 23.25 24.547 1 60.66 130 ALA B O 1
ATOM 2079 N N . PHE B 1 131 ? -26.047 21.125 24.938 1 60.16 131 PHE B N 1
ATOM 2080 C CA . PHE B 1 131 ? -26.891 21.031 26.125 1 60.16 131 PHE B CA 1
ATOM 2081 C C . PHE B 1 131 ? -26.406 22 27.203 1 60.16 131 PHE B C 1
ATOM 2083 O O . PHE B 1 131 ? -27.203 22.641 27.891 1 60.16 131 PHE B O 1
ATOM 2090 N N . GLY B 1 132 ? -25.062 22.047 27.266 1 57.28 132 GLY B N 1
ATOM 2091 C CA . GLY B 1 132 ? -24.484 22.969 28.234 1 57.28 132 GLY B CA 1
ATOM 2092 C C . GLY B 1 132 ? -24.781 24.422 27.922 1 57.28 132 GLY B C 1
ATOM 2093 O O . GLY B 1 132 ? -25.109 25.203 28.828 1 57.28 132 GLY B O 1
ATOM 2094 N N . ILE B 1 133 ? -24.781 24.656 26.719 1 65.19 133 ILE B N 1
ATOM 2095 C CA . ILE B 1 133 ? -25.031 26.031 26.281 1 65.19 133 ILE B CA 1
ATOM 2096 C C . ILE B 1 133 ? -26.484 26.391 26.531 1 65.19 133 ILE B C 1
ATOM 2098 O O . ILE B 1 133 ? -26.797 27.469 27.047 1 65.19 133 ILE B O 1
ATOM 2102 N N . VAL B 1 134 ? -27.344 25.531 26.25 1 67.75 134 VAL B N 1
ATOM 2103 C CA . VAL B 1 134 ? -28.766 25.75 26.453 1 67.75 134 VAL B CA 1
ATOM 2104 C C . VAL B 1 134 ? -29.062 25.859 27.953 1 67.75 134 VAL B C 1
ATOM 2106 O O . VAL B 1 134 ? -29.828 26.719 28.375 1 67.75 134 VAL B O 1
ATOM 2109 N N . ALA B 1 135 ? -28.391 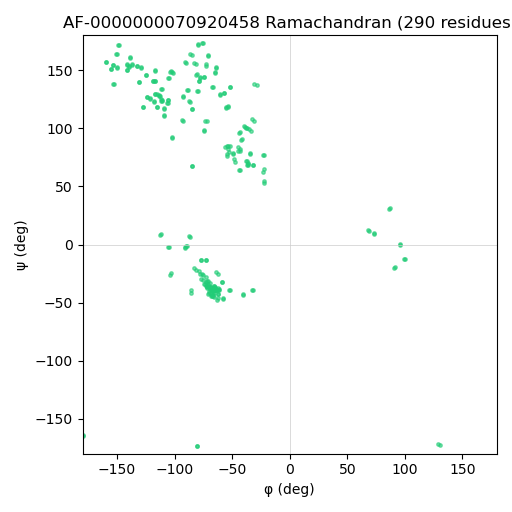25.047 28.703 1 64.12 135 ALA B N 1
ATOM 2110 C CA . ALA B 1 135 ? -28.562 25.047 30.156 1 64.12 135 ALA B CA 1
ATOM 2111 C C . ALA B 1 135 ? -28.094 26.359 30.766 1 64.12 135 ALA B C 1
ATOM 2113 O O . ALA B 1 135 ? -28.766 26.938 31.625 1 64.12 135 ALA B O 1
ATOM 2114 N N . LEU B 1 136 ? -27.094 26.797 30.188 1 65.06 136 LEU B N 1
ATOM 2115 C CA . LEU B 1 136 ? -26.531 28.047 30.688 1 65.06 136 LEU B CA 1
ATOM 2116 C C . LEU B 1 136 ? -27.406 29.234 30.281 1 65.06 136 LEU B C 1
ATOM 2118 O O . LEU B 1 136 ? -27.625 30.156 31.078 1 65.06 136 LEU B O 1
ATOM 2122 N N . TRP B 1 137 ? -27.953 29.109 29.172 1 65.06 137 TRP B N 1
ATOM 2123 C CA . TRP B 1 137 ? -28.844 30.141 28.672 1 65.06 137 TRP B CA 1
ATOM 2124 C C . TRP B 1 137 ? -30.141 30.188 29.484 1 65.06 137 TRP B C 1
ATOM 2126 O O . TRP B 1 137 ? -30.625 31.281 29.828 1 65.06 137 TRP B O 1
ATOM 2136 N N . ARG B 1 138 ? -30.562 29.062 29.859 1 67.69 138 ARG B N 1
ATOM 2137 C CA . ARG B 1 138 ? -31.781 28.969 30.656 1 67.69 138 ARG B CA 1
ATOM 2138 C C . ARG B 1 138 ? -31.562 29.484 32.062 1 67.69 138 ARG B C 1
ATOM 2140 O O . ARG B 1 138 ? -32.438 30.125 32.656 1 67.69 138 ARG B O 1
ATOM 2147 N N . LEU B 1 139 ? -30.375 29.219 32.469 1 59.81 139 LEU B N 1
ATOM 2148 C CA . LEU B 1 139 ? -30.016 29.641 33.812 1 59.81 139 LEU B CA 1
ATOM 2149 C C . LEU B 1 139 ? -29.859 31.156 33.906 1 59.81 139 LEU B C 1
ATOM 2151 O O . LEU B 1 139 ? -30.281 31.781 34.875 1 59.81 139 LEU B O 1
ATOM 2155 N N . GLN B 1 140 ? -29.453 31.609 32.844 1 63.06 140 GLN B N 1
ATOM 2156 C CA . GLN B 1 140 ? -29.281 33.062 32.781 1 63.06 140 GLN B CA 1
ATOM 2157 C C . GLN B 1 140 ? -30.625 33.75 32.656 1 63.06 140 GLN B C 1
ATOM 2159 O O . GLN B 1 140 ? -30.828 34.844 33.25 1 63.06 140 GLN B O 1
ATOM 2164 N N . ARG B 1 141 ? -31.516 33.125 32.062 1 65.69 141 ARG B N 1
ATOM 2165 C CA . ARG B 1 141 ? -32.844 33.719 31.906 1 65.69 141 ARG B CA 1
ATOM 2166 C C . ARG B 1 141 ? -33.625 33.625 33.219 1 65.69 141 ARG B C 1
ATOM 2168 O O . ARG B 1 141 ? -34.375 34.562 33.531 1 65.69 141 ARG B O 1
ATOM 2175 N N . ALA B 1 142 ? -33.344 32.625 33.969 1 62.22 142 ALA B N 1
ATOM 2176 C CA . ALA B 1 142 ? -34.031 32.469 35.25 1 62.22 142 ALA B CA 1
ATOM 2177 C C . ALA B 1 142 ? -33.531 33.5 36.25 1 62.22 142 ALA B C 1
ATOM 2179 O O . ALA B 1 142 ? -34.312 33.969 37.094 1 62.22 142 ALA B O 1
ATOM 2180 N N . ARG B 1 143 ? -32.344 33.844 36 1 58.72 143 ARG B N 1
ATOM 2181 C CA . ARG B 1 143 ? -31.797 34.812 36.906 1 58.72 143 ARG B CA 1
ATOM 2182 C C . ARG B 1 143 ? -32.312 36.219 36.594 1 58.72 143 ARG B C 1
ATOM 2184 O O . ARG B 1 143 ? -32.406 37.094 37.469 1 58.72 143 ARG B O 1
ATOM 2191 N N . ARG B 1 144 ? -32.656 36.312 35.375 1 61.25 144 ARG B N 1
ATOM 2192 C CA . ARG B 1 144 ? -33.156 37.656 35.031 1 61.25 144 ARG B CA 1
ATOM 2193 C C . ARG B 1 144 ? -34.594 37.844 35.5 1 61.25 144 ARG B C 1
ATOM 2195 O O . ARG B 1 144 ? -35.062 39 35.656 1 61.25 144 ARG B O 1
ATOM 2202 N N . SER B 1 145 ? -35.219 36.656 35.656 1 56.16 145 SER B N 1
ATOM 2203 C CA . SER B 1 145 ? -36.625 36.844 36.094 1 56.16 145 SER B CA 1
ATOM 2204 C C . SER B 1 145 ? -36.688 37.031 37.594 1 56.16 145 SER B C 1
ATOM 2206 O O . SER B 1 145 ? -37.719 37.5 38.125 1 56.16 145 SER B O 1
ATOM 2208 N N . ARG B 1 146 ? -35.688 36.625 38.344 1 58.72 146 ARG B N 1
ATOM 2209 C CA . ARG B 1 146 ? -35.844 36.75 39.781 1 58.72 146 ARG B CA 1
ATOM 2210 C C . ARG B 1 146 ? -35.312 38.094 40.281 1 58.72 146 ARG B C 1
ATOM 2212 O O . ARG B 1 146 ? -35.406 38.406 41.469 1 58.72 146 ARG B O 1
ATOM 2219 N N . GLY B 1 147 ? -34.75 38.906 39.406 1 48.31 147 GLY B N 1
ATOM 2220 C CA . GLY B 1 147 ? -34.531 40.281 39.906 1 48.31 147 GLY B CA 1
ATOM 2221 C C . GLY B 1 147 ? -35.594 41.25 39.438 1 48.31 147 GLY B C 1
ATOM 2222 O O . GLY B 1 147 ? -36.344 41 38.5 1 48.31 147 GLY B O 1
#

pLDDT: mean 73.59, std 23.14, range [28.88, 98.75]

Organism: NCBI:txid713585